Protein AF-A0A7X7DX94-F1 (afdb_monomer)

Sequence (346 aa):
IFFGYGFGIHAYTENGDIQGFNFERNVWFRTGASVSGSSTLGQSDGLLIGGLQPVDRVTVRENYSWVPDPNARSVRFGWGSTVENKFIDVNDNYFVGNVVTQGLWKSAEVEGNHFFGAVIGPEPSDFPNNSFSKQLPTGTKTVLHQNKYDPRRIDVIIYNWNKDNLVPVNLDTMLSPGTDFTVHSIFDLWGEPVLNGKYQDPLHLPMGSKPPPQPSGFPNAIMGDDIPGKSFEVFIVRSLDGSVSSARNKPVVNISRSNFTFKLVRNNTLCITNQGVPLTGNTEFTIHSLSGRVIARHLTGNLPVNTSYEYQFPATISNGMYVCTIKAGNMVYRRMVASENWRCGN

Radius of gyration: 22.96 Å; Cα contacts (8 Å, |Δi|>4): 887; chains: 1; bounding box: 46×75×52 Å

Nearest PDB structures (foldseek):
  6xay-assembly3_C  TM=3.289E-01  e=2.059E-02  Homo sapiens
  2y25-assembly1_B  TM=2.571E-01  e=3.404E-02  Homo sapiens
  3rbs-assembly1_A  TM=2.534E-01  e=5.916E-02  Homo sapiens
  5jtw-assembly1_A  TM=2.088E-01  e=4.602E-02  Homo sapiens
  1fnh-assembly1_A  TM=3.016E-01  e=5.137E-01  Homo sapiens

Structure (mmCIF, N/CA/C/O backbone):
data_AF-A0A7X7DX94-F1
#
_entry.id   AF-A0A7X7DX94-F1
#
loop_
_atom_site.group_PDB
_atom_site.id
_atom_site.type_symbol
_atom_site.label_atom_id
_atom_site.label_alt_id
_atom_site.label_comp_id
_atom_site.label_asym_id
_atom_site.label_entity_id
_atom_site.label_seq_id
_atom_site.pdbx_PDB_ins_code
_atom_site.Cartn_x
_atom_site.Cartn_y
_atom_site.Cartn_z
_atom_site.occupancy
_atom_site.B_iso_or_equiv
_atom_site.auth_seq_id
_atom_site.auth_comp_id
_atom_site.auth_asym_id
_atom_site.auth_atom_id
_atom_site.pdbx_PDB_model_num
ATOM 1 N N . ILE A 1 1 ? 3.541 7.952 3.367 1.00 91.00 1 ILE A N 1
ATOM 2 C CA . ILE A 1 1 ? 4.255 8.795 2.377 1.00 91.00 1 ILE A CA 1
ATOM 3 C C . ILE A 1 1 ? 3.205 9.334 1.428 1.00 91.00 1 ILE A C 1
ATOM 5 O O . ILE A 1 1 ? 2.523 8.531 0.816 1.00 91.00 1 ILE A O 1
ATOM 9 N N . PHE A 1 2 ? 2.979 10.639 1.342 1.00 91.81 2 PHE A N 1
ATOM 10 C CA . PHE A 1 2 ? 1.858 11.141 0.545 1.00 91.81 2 PHE A CA 1
ATOM 11 C C . PHE A 1 2 ? 2.196 12.438 -0.169 1.00 91.81 2 PHE A C 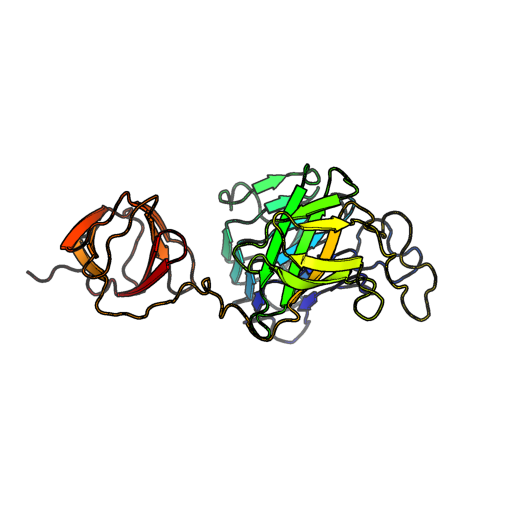1
ATOM 13 O O . PHE A 1 2 ? 3.037 13.196 0.307 1.00 91.81 2 PHE A O 1
ATOM 20 N N . PHE A 1 3 ? 1.558 12.650 -1.322 1.00 90.75 3 PHE A N 1
ATOM 21 C CA . PHE A 1 3 ? 1.689 13.860 -2.138 1.00 90.75 3 PHE A CA 1
ATOM 22 C C . PHE A 1 3 ? 3.139 14.245 -2.480 1.00 90.75 3 PHE A C 1
ATOM 24 O O . PHE A 1 3 ? 3.451 15.423 -2.566 1.00 90.75 3 PHE A O 1
ATOM 31 N N . GLY A 1 4 ? 4.055 13.286 -2.675 1.00 86.06 4 GLY A N 1
ATOM 32 C CA . GLY A 1 4 ? 5.446 13.594 -3.052 1.00 86.06 4 GLY A CA 1
ATOM 33 C C . GLY A 1 4 ? 5.548 14.422 -4.345 1.00 86.06 4 GLY A C 1
ATOM 34 O O . GLY A 1 4 ? 4.617 14.436 -5.142 1.00 86.06 4 GLY A O 1
ATOM 35 N N . TYR A 1 5 ? 6.674 15.100 -4.586 1.00 83.75 5 TYR A N 1
ATOM 36 C CA . TYR A 1 5 ? 6.849 15.957 -5.776 1.00 83.75 5 TYR A CA 1
ATOM 37 C C . TYR A 1 5 ? 6.931 15.164 -7.094 1.00 83.75 5 TYR A C 1
ATOM 39 O O . TYR A 1 5 ? 6.439 15.619 -8.118 1.00 83.75 5 TYR A O 1
ATOM 47 N N . GLY A 1 6 ? 7.525 13.965 -7.077 1.00 82.88 6 GLY A N 1
ATOM 48 C CA . GLY A 1 6 ? 7.687 13.137 -8.282 1.00 82.88 6 GLY A CA 1
ATOM 49 C C . GLY A 1 6 ? 7.707 11.633 -8.013 1.00 82.88 6 GLY A C 1
ATOM 50 O O . GLY A 1 6 ? 7.070 10.879 -8.744 1.00 82.88 6 GLY A O 1
ATOM 51 N N . PHE A 1 7 ? 8.363 11.207 -6.930 1.00 88.31 7 PHE A N 1
ATOM 52 C CA . PHE A 1 7 ? 8.411 9.816 -6.468 1.00 88.31 7 PHE A CA 1
ATOM 53 C C . PHE A 1 7 ? 8.075 9.735 -4.977 1.00 88.31 7 PHE A C 1
ATOM 55 O O . PHE A 1 7 ? 8.303 10.697 -4.241 1.00 88.31 7 PHE A O 1
ATOM 62 N N . GLY A 1 8 ? 7.484 8.618 -4.544 1.00 91.44 8 GLY A N 1
ATOM 63 C CA . GLY A 1 8 ? 7.190 8.376 -3.133 1.00 91.44 8 GLY A CA 1
ATOM 64 C C . GLY A 1 8 ? 8.406 7.742 -2.476 1.00 91.44 8 GLY A C 1
ATOM 65 O O . GLY A 1 8 ? 9.162 8.401 -1.770 1.00 91.44 8 GLY A O 1
ATOM 66 N N . ILE A 1 9 ? 8.611 6.464 -2.769 1.00 95.12 9 ILE A N 1
ATOM 67 C CA . ILE A 1 9 ? 9.829 5.719 -2.466 1.00 95.12 9 ILE A CA 1
ATOM 68 C C . ILE A 1 9 ? 10.591 5.530 -3.778 1.00 95.12 9 ILE A C 1
ATOM 70 O O . ILE A 1 9 ? 10.025 5.045 -4.757 1.00 95.12 9 ILE A O 1
ATOM 74 N N . HIS A 1 10 ? 11.868 5.912 -3.795 1.00 93.81 10 HIS A N 1
ATOM 75 C CA . HIS A 1 10 ? 12.704 5.879 -4.993 1.00 93.81 10 HIS A CA 1
ATOM 76 C C . HIS A 1 10 ? 14.036 5.183 -4.698 1.00 93.81 10 HIS A C 1
ATOM 78 O O . HIS A 1 10 ? 15.006 5.815 -4.286 1.00 93.81 10 HIS A O 1
ATOM 84 N N . ALA A 1 11 ? 14.071 3.866 -4.888 1.00 96.12 11 ALA A N 1
ATOM 85 C CA . ALA A 1 11 ? 15.295 3.079 -4.844 1.00 96.12 11 ALA A CA 1
ATOM 86 C C . ALA A 1 11 ? 15.865 2.991 -6.260 1.00 96.12 11 ALA A C 1
ATOM 88 O O . ALA A 1 11 ? 15.566 2.056 -7.005 1.00 96.12 11 ALA A O 1
ATOM 89 N N . TYR A 1 12 ? 16.635 4.019 -6.620 1.00 95.44 12 TYR A N 1
ATOM 90 C CA . TYR A 1 12 ? 17.204 4.192 -7.950 1.00 95.44 12 TYR A CA 1
ATOM 91 C C . TYR A 1 12 ? 18.685 4.494 -7.907 1.00 95.44 12 TYR A C 1
ATOM 93 O O . TYR A 1 12 ? 19.173 5.228 -7.047 1.00 95.44 12 TYR A O 1
ATOM 101 N N . THR A 1 13 ? 19.396 3.944 -8.880 1.00 95.19 13 THR A N 1
ATOM 102 C CA . THR A 1 13 ? 20.789 4.281 -9.120 1.00 95.19 13 THR A CA 1
ATOM 103 C C . THR A 1 13 ? 21.169 4.021 -10.568 1.00 95.19 13 THR A C 1
ATOM 105 O O . THR A 1 13 ? 20.601 3.160 -11.242 1.00 95.19 13 THR A O 1
ATOM 108 N N . GLU A 1 14 ? 22.168 4.758 -11.034 1.00 95.88 14 GLU A N 1
ATOM 109 C CA . GLU A 1 14 ? 22.764 4.550 -12.355 1.00 95.88 14 GLU A CA 1
ATOM 110 C C . GLU A 1 14 ? 24.100 3.815 -12.272 1.00 95.88 14 GLU A C 1
ATOM 112 O O . GLU A 1 14 ? 24.476 3.133 -13.217 1.00 95.88 14 GLU A O 1
ATOM 117 N N . ASN A 1 15 ? 24.791 3.906 -11.130 1.00 94.62 15 ASN A N 1
ATOM 118 C CA . ASN A 1 15 ? 26.154 3.388 -10.961 1.00 94.62 15 ASN A CA 1
ATOM 119 C C . ASN A 1 15 ? 26.375 2.616 -9.648 1.00 94.62 15 ASN A C 1
ATOM 121 O O . ASN A 1 15 ? 27.428 2.011 -9.476 1.00 94.62 15 ASN A O 1
ATOM 125 N N . GLY A 1 16 ? 25.434 2.678 -8.701 1.00 91.62 16 GLY A N 1
ATOM 126 C CA . GLY A 1 16 ? 25.527 2.003 -7.403 1.00 91.62 16 GLY A CA 1
ATOM 127 C C . GLY A 1 16 ? 24.770 0.676 -7.352 1.00 91.62 16 GLY A C 1
ATOM 128 O O . GLY A 1 16 ? 24.306 0.161 -8.361 1.00 91.62 16 GLY A O 1
ATOM 129 N N . ASP A 1 17 ? 24.587 0.141 -6.149 1.00 90.81 17 ASP A N 1
ATOM 130 C CA . ASP A 1 17 ? 23.848 -1.106 -5.947 1.00 90.81 17 ASP A CA 1
ATOM 131 C C . ASP A 1 17 ? 22.390 -0.863 -5.538 1.00 90.81 17 ASP A C 1
ATOM 133 O O . ASP A 1 17 ? 22.106 -0.054 -4.654 1.00 90.81 17 ASP A O 1
ATOM 137 N N . ILE A 1 18 ? 21.465 -1.635 -6.123 1.00 94.50 18 ILE A N 1
ATOM 138 C CA . ILE A 1 18 ? 20.069 -1.752 -5.662 1.00 94.50 18 ILE A CA 1
ATOM 139 C C . ILE A 1 18 ? 19.864 -3.149 -5.070 1.00 94.50 18 ILE A C 1
ATOM 141 O O . ILE A 1 18 ? 19.096 -3.963 -5.585 1.00 94.50 18 ILE A O 1
ATOM 145 N N . GLN A 1 19 ? 20.618 -3.455 -4.008 1.00 95.00 19 GLN A N 1
ATOM 146 C CA . GLN A 1 19 ? 20.652 -4.795 -3.424 1.00 95.00 19 GLN A CA 1
ATOM 147 C C . GLN A 1 19 ? 20.344 -4.804 -1.923 1.00 95.00 19 GLN A C 1
ATOM 149 O O . GLN A 1 19 ? 20.908 -4.012 -1.174 1.00 95.00 19 GLN A O 1
ATOM 154 N N . GLY A 1 20 ? 19.519 -5.750 -1.460 1.00 92.94 20 GLY A N 1
ATOM 155 C CA . GLY A 1 20 ? 19.304 -5.980 -0.021 1.00 92.94 20 GLY A CA 1
ATOM 156 C C . GLY A 1 20 ? 18.347 -5.002 0.672 1.00 92.94 20 GLY A C 1
ATOM 157 O O . GLY A 1 20 ? 18.414 -4.854 1.893 1.00 92.94 20 GLY A O 1
ATOM 158 N N . PHE A 1 21 ? 17.484 -4.313 -0.080 1.00 96.19 21 PHE A N 1
ATOM 159 C CA . PHE A 1 21 ? 16.494 -3.388 0.480 1.00 96.19 21 PHE A CA 1
ATOM 160 C C . PHE A 1 21 ? 15.219 -4.108 0.928 1.00 96.19 21 PHE A C 1
ATOM 162 O O . PHE A 1 21 ? 14.718 -4.981 0.226 1.00 96.19 21 PHE A O 1
ATOM 169 N N . ASN A 1 22 ? 14.647 -3.675 2.055 1.00 96.38 22 ASN A N 1
ATOM 170 C CA . ASN A 1 22 ? 13.347 -4.141 2.536 1.00 96.38 22 ASN A CA 1
ATOM 171 C C . ASN A 1 22 ? 12.357 -2.971 2.577 1.00 96.38 22 ASN A C 1
ATOM 173 O O . ASN A 1 22 ? 12.538 -2.016 3.335 1.00 96.38 22 ASN A O 1
ATOM 177 N N . PHE A 1 23 ? 11.301 -3.065 1.776 1.00 97.50 23 PHE A N 1
ATOM 178 C CA . PHE A 1 23 ? 10.170 -2.146 1.751 1.00 97.50 23 PHE A CA 1
ATOM 179 C C . PHE A 1 23 ? 8.991 -2.842 2.414 1.00 97.50 23 PHE A C 1
ATOM 181 O O . PHE A 1 23 ? 8.282 -3.625 1.784 1.00 97.50 23 PHE A O 1
ATOM 188 N N . GLU A 1 24 ? 8.803 -2.586 3.705 1.00 95.12 24 GLU A N 1
ATOM 189 C CA . GLU A 1 24 ? 7.786 -3.264 4.505 1.00 95.12 24 GLU A CA 1
ATOM 190 C C . GLU A 1 24 ? 6.806 -2.275 5.125 1.00 95.12 24 GLU A C 1
ATOM 192 O O . GLU A 1 24 ? 7.231 -1.259 5.678 1.00 95.12 24 GLU A O 1
ATOM 197 N N . ARG A 1 25 ? 5.507 -2.598 5.096 1.00 92.75 25 ARG A N 1
ATOM 198 C CA . ARG A 1 25 ? 4.464 -1.850 5.828 1.00 92.75 25 ARG A CA 1
ATOM 199 C C . ARG A 1 25 ? 4.374 -0.368 5.474 1.00 92.75 25 ARG A C 1
ATOM 201 O O . ARG A 1 25 ? 3.961 0.450 6.294 1.00 92.75 25 ARG A O 1
ATOM 208 N N . ASN A 1 26 ? 4.745 -0.005 4.249 1.00 97.12 26 ASN A N 1
ATOM 209 C CA . ASN A 1 26 ? 4.607 1.365 3.783 1.00 97.12 26 ASN A CA 1
ATOM 210 C C . ASN A 1 26 ? 3.189 1.618 3.289 1.00 97.12 26 ASN A C 1
ATOM 212 O O . ASN A 1 26 ? 2.549 0.754 2.690 1.00 97.12 26 ASN A O 1
ATOM 216 N N . VAL A 1 27 ? 2.743 2.855 3.482 1.00 97.00 27 VAL A N 1
ATOM 217 C CA . VAL A 1 27 ? 1.527 3.378 2.867 1.00 97.00 27 VAL A CA 1
ATOM 218 C C . VAL A 1 27 ? 1.915 4.549 1.987 1.00 97.00 27 VAL A C 1
ATOM 220 O O . VAL A 1 27 ? 2.540 5.504 2.477 1.00 97.00 27 VAL A O 1
ATOM 223 N N . TRP A 1 28 ? 1.549 4.498 0.709 1.00 96.12 28 TRP A N 1
ATOM 224 C CA . TRP A 1 28 ? 1.727 5.631 -0.189 1.00 96.12 28 TRP A CA 1
ATOM 225 C C . TRP A 1 28 ? 0.509 5.941 -1.032 1.00 96.12 28 TRP A C 1
ATOM 227 O O . TRP A 1 28 ? -0.252 5.062 -1.423 1.00 96.12 28 TRP A O 1
ATOM 237 N N . PHE A 1 29 ? 0.335 7.220 -1.333 1.00 94.25 29 PHE A N 1
ATOM 238 C CA . PHE A 1 29 ? -0.768 7.659 -2.164 1.00 94.25 29 PHE A CA 1
ATOM 239 C C . PHE A 1 29 ? -0.512 9.032 -2.772 1.00 94.25 29 PHE A C 1
ATOM 241 O O . PHE A 1 29 ? 0.156 9.884 -2.176 1.00 94.25 29 PHE A O 1
ATOM 248 N N . ARG A 1 30 ? -1.052 9.215 -3.983 1.00 91.00 30 ARG A N 1
ATOM 249 C CA . ARG A 1 30 ? -1.005 10.469 -4.758 1.00 91.00 30 ARG A CA 1
ATOM 250 C C . ARG A 1 30 ? 0.380 11.108 -4.857 1.00 91.00 30 ARG A C 1
ATOM 252 O O . ARG A 1 30 ? 0.525 12.326 -4.827 1.00 91.00 30 ARG A O 1
ATOM 259 N N . THR A 1 31 ? 1.424 10.300 -4.985 1.00 89.56 31 THR A N 1
ATOM 260 C CA . THR A 1 31 ? 2.737 10.817 -5.370 1.00 89.56 31 THR A CA 1
ATOM 261 C C . THR A 1 31 ? 2.631 11.577 -6.696 1.00 89.56 31 THR A C 1
ATOM 263 O O . THR A 1 31 ? 1.934 11.130 -7.600 1.00 89.56 31 THR A O 1
ATOM 266 N N . GLY A 1 32 ? 3.323 12.710 -6.805 1.00 87.38 32 GLY A N 1
ATOM 267 C CA . GLY A 1 32 ? 3.292 13.631 -7.945 1.00 87.38 32 GLY A CA 1
ATOM 268 C C . GLY A 1 32 ? 2.360 14.830 -7.738 1.00 87.38 32 GLY A C 1
ATOM 269 O O . GLY A 1 32 ? 2.464 15.816 -8.461 1.00 87.38 32 GLY A O 1
ATOM 270 N N . ALA A 1 33 ? 1.485 14.785 -6.727 1.00 89.12 33 ALA A N 1
ATOM 271 C CA . ALA A 1 33 ? 0.444 15.792 -6.519 1.00 89.12 33 ALA A CA 1
ATOM 272 C C . ALA A 1 33 ? 0.934 17.139 -5.961 1.00 89.12 33 ALA A C 1
ATOM 274 O O . ALA A 1 33 ? 0.172 18.096 -5.925 1.00 89.12 33 ALA A O 1
ATOM 275 N N . SER A 1 34 ? 2.192 17.248 -5.520 1.00 88.00 34 SER A N 1
ATOM 276 C CA . SER A 1 34 ? 2.707 18.510 -4.959 1.00 88.00 34 SER A CA 1
ATOM 277 C C . SER A 1 34 ? 3.051 19.582 -5.999 1.00 88.00 34 SER A C 1
ATOM 279 O O . SER A 1 34 ? 3.538 20.650 -5.633 1.00 88.00 34 SER A O 1
ATOM 281 N N . VAL A 1 35 ? 2.801 19.332 -7.286 1.00 81.00 35 VAL A N 1
ATOM 282 C CA . VAL A 1 35 ? 2.996 20.320 -8.350 1.00 81.00 35 VAL A CA 1
ATOM 283 C C . VAL A 1 35 ? 1.667 20.591 -9.035 1.00 81.00 35 VAL A C 1
ATOM 285 O O . VAL A 1 35 ? 1.035 19.680 -9.572 1.00 81.00 35 VAL A O 1
ATOM 288 N N . SER A 1 36 ? 1.259 21.861 -9.025 1.00 74.25 36 SER A N 1
ATOM 289 C CA . SER A 1 36 ? 0.017 22.310 -9.657 1.00 74.25 36 SER A CA 1
ATOM 290 C C . SER A 1 36 ? -0.028 21.891 -11.128 1.00 74.25 36 SER A C 1
ATOM 292 O O . SER A 1 36 ? 0.913 22.141 -11.880 1.00 74.25 36 SER A O 1
ATOM 294 N N . GLY A 1 37 ? -1.103 21.208 -11.522 1.00 65.69 37 GLY A N 1
ATOM 295 C CA . GLY A 1 37 ? -1.301 20.717 -12.888 1.00 65.69 37 GLY A CA 1
ATOM 296 C C . GLY A 1 37 ? -0.432 19.521 -13.302 1.00 65.69 37 GLY A C 1
ATOM 297 O O . GLY A 1 37 ? -0.710 18.922 -14.336 1.00 65.69 37 GLY A O 1
ATOM 298 N N . SER A 1 38 ? 0.571 19.113 -12.515 1.00 63.56 38 SER A N 1
ATOM 299 C CA . SER A 1 38 ? 1.390 17.926 -12.828 1.00 63.56 38 SER A CA 1
ATOM 300 C C . SER A 1 38 ? 0.713 16.620 -12.449 1.00 63.56 38 SER A C 1
ATOM 302 O O . SER A 1 38 ? 1.053 15.571 -12.995 1.00 63.56 38 SER A O 1
ATOM 304 N N . SER A 1 39 ? -0.271 16.668 -11.551 1.00 59.03 39 SER A N 1
ATOM 305 C CA . SER A 1 39 ? -1.104 15.516 -11.215 1.00 59.03 39 SER A CA 1
ATOM 306 C C . SER A 1 39 ? -2.152 15.237 -12.298 1.00 59.03 39 SER A C 1
ATOM 308 O O . SER A 1 39 ? -3.350 15.121 -12.052 1.00 59.03 39 SER A O 1
ATOM 310 N N . THR A 1 40 ? -1.711 15.129 -13.548 1.00 57.28 40 THR A N 1
ATOM 311 C CA . THR A 1 40 ? -2.541 14.618 -14.638 1.00 57.28 40 THR A CA 1
ATOM 312 C C . THR A 1 40 ? -2.521 13.098 -14.550 1.00 57.28 40 THR A C 1
ATOM 314 O O . THR A 1 40 ? -1.659 12.435 -15.113 1.00 57.28 40 THR A O 1
ATOM 317 N N . LEU A 1 41 ? -3.423 12.550 -13.728 1.00 60.72 41 LEU A N 1
ATOM 318 C CA . LEU A 1 41 ? -3.690 11.112 -13.591 1.00 60.72 41 LEU A CA 1
ATOM 319 C C . LEU A 1 41 ? -2.424 10.228 -13.610 1.00 60.72 41 LEU A C 1
ATOM 321 O O . LEU A 1 41 ? -2.239 9.365 -14.462 1.00 60.72 41 LEU A O 1
ATOM 325 N N . GLY A 1 42 ? -1.566 10.422 -12.603 1.00 59.09 42 GLY A N 1
ATOM 326 C CA . GLY A 1 42 ? -0.629 9.398 -12.141 1.00 59.09 42 GLY A CA 1
ATOM 327 C C . GLY A 1 42 ? 0.526 9.080 -13.083 1.00 59.09 42 GLY A C 1
ATOM 328 O O . GLY A 1 42 ? 0.744 7.922 -13.413 1.00 59.09 42 GLY A O 1
ATOM 329 N N . GLN A 1 43 ? 1.333 10.072 -13.450 1.00 74.62 43 GLN A N 1
ATOM 330 C CA . GLN A 1 43 ? 2.631 9.827 -14.093 1.00 74.62 43 GLN A CA 1
ATOM 331 C C . GLN A 1 43 ? 3.785 9.620 -13.104 1.00 74.62 43 GLN A C 1
ATOM 333 O O . GLN A 1 43 ? 4.949 9.641 -13.504 1.00 74.62 43 GLN A O 1
ATOM 338 N N . SER A 1 44 ? 3.492 9.417 -11.825 1.00 87.31 44 SER A N 1
ATOM 339 C CA . SER A 1 44 ? 4.481 9.312 -10.755 1.00 87.31 44 SER A CA 1
ATOM 340 C C . SER A 1 44 ? 4.451 7.929 -10.126 1.00 87.31 44 SER A C 1
ATOM 342 O O . SER A 1 44 ? 3.383 7.370 -9.906 1.00 87.31 44 SER A O 1
ATOM 344 N N . ASP A 1 45 ? 5.621 7.369 -9.816 1.00 91.31 45 ASP A N 1
ATOM 345 C CA . ASP A 1 45 ? 5.679 6.107 -9.078 1.00 91.31 45 ASP A CA 1
ATOM 346 C C . ASP A 1 45 ? 5.564 6.395 -7.583 1.00 91.31 45 ASP A C 1
ATOM 348 O O . ASP A 1 45 ? 6.376 7.117 -6.999 1.00 91.31 45 ASP A O 1
ATOM 352 N N . GLY A 1 46 ? 4.562 5.799 -6.946 1.00 93.75 46 GLY A N 1
ATOM 353 C CA . GLY A 1 46 ? 4.500 5.711 -5.494 1.00 93.75 46 GLY A CA 1
ATOM 354 C C . GLY A 1 46 ? 5.685 4.933 -4.923 1.00 93.75 46 GLY A C 1
ATOM 355 O O . GLY A 1 46 ? 6.285 5.373 -3.945 1.00 93.75 46 GLY A O 1
ATOM 356 N N . LEU A 1 47 ? 6.072 3.850 -5.598 1.00 96.56 47 LEU A N 1
ATOM 357 C CA . LEU A 1 47 ? 7.281 3.073 -5.344 1.00 96.56 47 LEU A CA 1
ATOM 358 C C . LEU A 1 47 ? 7.988 2.766 -6.668 1.00 96.56 47 LEU A C 1
ATOM 360 O O . LEU A 1 47 ? 7.405 2.132 -7.543 1.00 96.56 47 LEU A O 1
ATOM 364 N N . LEU A 1 48 ? 9.252 3.164 -6.791 1.00 96.31 48 LEU A N 1
ATOM 365 C CA . LEU A 1 48 ? 10.148 2.719 -7.856 1.00 96.31 48 LEU A CA 1
ATOM 366 C C . LEU A 1 48 ? 11.334 1.982 -7.241 1.00 96.31 48 LEU A C 1
ATOM 368 O O . LEU A 1 48 ? 12.026 2.529 -6.380 1.00 96.31 48 LEU A O 1
ATOM 372 N N . ILE A 1 49 ? 11.579 0.765 -7.727 1.00 97.69 49 ILE A N 1
ATOM 373 C CA . ILE A 1 49 ? 12.776 -0.023 -7.426 1.00 97.69 49 ILE A CA 1
ATOM 374 C C . ILE A 1 49 ? 13.406 -0.419 -8.756 1.00 97.69 49 ILE A C 1
ATOM 376 O O . ILE A 1 49 ? 12.862 -1.264 -9.461 1.00 97.69 49 ILE A O 1
ATOM 380 N N . GLY A 1 50 ? 14.531 0.186 -9.115 1.00 96.62 50 GLY A N 1
ATOM 381 C CA . GLY A 1 50 ? 15.185 -0.059 -10.398 1.00 96.62 50 GLY A CA 1
ATOM 382 C C . GLY A 1 50 ? 16.097 1.087 -10.801 1.00 96.62 50 GLY A C 1
ATOM 383 O O . GLY A 1 50 ? 16.154 2.108 -10.135 1.00 96.62 50 GLY A O 1
ATOM 384 N N . GLY A 1 51 ? 16.818 0.929 -11.897 1.00 96.25 51 GLY A N 1
ATOM 385 C CA . GLY A 1 51 ? 17.727 1.939 -12.425 1.00 96.25 51 GLY A CA 1
ATOM 386 C C . GLY A 1 51 ? 18.588 1.330 -13.517 1.00 96.25 51 GLY A C 1
ATOM 387 O O . GLY A 1 51 ? 18.214 0.305 -14.080 1.00 96.25 51 GLY A O 1
ATOM 388 N N . LEU A 1 52 ? 19.749 1.911 -13.808 1.00 96.38 52 LEU A N 1
ATOM 389 C CA . LEU A 1 52 ? 20.675 1.332 -14.797 1.00 96.38 52 LEU A CA 1
ATOM 390 C C . LEU A 1 52 ? 21.522 0.186 -14.221 1.00 96.38 52 LEU A C 1
ATOM 392 O O . LEU A 1 52 ? 22.415 -0.319 -14.895 1.00 96.38 52 LEU A O 1
ATOM 396 N N . GLN A 1 53 ? 21.232 -0.229 -12.986 1.00 96.38 53 GLN A N 1
ATOM 397 C CA . GLN A 1 53 ? 21.910 -1.307 -12.276 1.00 96.38 53 GLN A CA 1
ATOM 398 C C . GLN A 1 53 ? 20.902 -2.387 -11.850 1.00 96.38 53 GLN A C 1
ATOM 400 O O . GLN A 1 53 ? 19.760 -2.048 -11.517 1.00 96.38 53 GLN A O 1
ATOM 405 N N . PRO A 1 54 ? 21.294 -3.678 -11.846 1.00 97.19 54 PRO A N 1
ATOM 406 C CA . PRO A 1 54 ? 20.417 -4.776 -11.450 1.00 97.19 54 PRO A CA 1
ATOM 407 C C . PRO A 1 54 ? 19.849 -4.646 -10.036 1.00 97.19 54 PRO A C 1
ATOM 409 O O . PRO A 1 54 ? 20.586 -4.431 -9.071 1.00 97.19 54 PRO A O 1
ATOM 412 N N . VAL A 1 55 ? 18.547 -4.896 -9.905 1.00 98.19 55 VAL A N 1
ATOM 413 C CA . VAL A 1 55 ? 17.895 -5.124 -8.610 1.00 98.19 55 VAL A CA 1
ATOM 414 C C . VAL A 1 55 ? 18.176 -6.549 -8.129 1.00 98.19 55 VAL A C 1
ATOM 416 O O . VAL A 1 55 ? 18.069 -7.498 -8.910 1.00 98.19 55 VAL A O 1
ATOM 419 N N . ASP A 1 56 ? 18.524 -6.723 -6.851 1.00 97.88 56 ASP A N 1
ATOM 420 C CA . ASP A 1 56 ? 18.730 -8.051 -6.253 1.00 97.88 56 ASP A CA 1
ATOM 421 C C . ASP A 1 56 ? 18.389 -8.100 -4.758 1.00 97.88 56 ASP A C 1
ATOM 423 O O . ASP A 1 56 ? 18.593 -7.133 -4.030 1.00 97.88 56 ASP A O 1
ATOM 427 N N . ARG A 1 57 ? 17.940 -9.254 -4.256 1.00 95.50 57 ARG A N 1
ATOM 428 C CA . ARG A 1 57 ? 17.647 -9.477 -2.825 1.00 95.50 57 ARG A CA 1
ATOM 429 C C . ARG A 1 57 ? 16.773 -8.369 -2.214 1.00 95.50 57 ARG A C 1
ATOM 431 O O . ARG A 1 57 ? 17.046 -7.914 -1.105 1.00 95.50 57 ARG A O 1
ATOM 438 N N . VAL A 1 58 ? 15.777 -7.891 -2.959 1.00 97.31 58 VAL A N 1
ATOM 439 C CA . VAL A 1 58 ? 14.839 -6.868 -2.479 1.00 97.31 58 VAL A CA 1
ATOM 440 C C . VAL A 1 58 ? 13.553 -7.521 -1.994 1.00 97.31 58 VAL A C 1
ATOM 442 O O . VAL A 1 58 ? 13.000 -8.366 -2.690 1.00 97.31 58 VAL A O 1
ATOM 445 N N . THR A 1 59 ? 13.064 -7.083 -0.836 1.00 97.38 59 THR A N 1
ATOM 446 C CA . THR A 1 59 ? 11.774 -7.495 -0.271 1.00 97.38 59 THR A CA 1
ATOM 447 C C . THR A 1 59 ? 10.776 -6.347 -0.367 1.00 97.38 59 THR A C 1
ATOM 449 O O . THR A 1 59 ? 11.075 -5.224 0.036 1.00 97.38 59 THR A O 1
ATOM 452 N N . VAL A 1 60 ? 9.569 -6.623 -0.850 1.00 98.31 60 VAL A N 1
ATOM 453 C CA . VAL A 1 60 ? 8.426 -5.708 -0.905 1.00 98.31 60 VAL A CA 1
ATOM 454 C C . VAL A 1 60 ? 7.253 -6.414 -0.244 1.00 98.31 60 VAL A C 1
ATOM 456 O O . VAL A 1 60 ? 6.600 -7.254 -0.860 1.00 98.31 60 VAL A O 1
ATOM 459 N N . ARG A 1 61 ? 6.994 -6.111 1.030 1.00 96.06 61 ARG A N 1
ATOM 460 C CA . ARG A 1 61 ? 6.029 -6.870 1.830 1.00 96.06 61 ARG A CA 1
ATOM 461 C C . ARG A 1 61 ? 5.025 -6.012 2.587 1.00 96.06 61 ARG A C 1
ATOM 463 O O . ARG A 1 61 ? 5.398 -5.030 3.219 1.00 96.06 61 ARG A O 1
ATOM 470 N N . GLU A 1 62 ? 3.759 -6.427 2.593 1.00 94.31 62 GLU A N 1
ATOM 471 C CA . GLU A 1 62 ? 2.695 -5.768 3.369 1.00 94.31 62 GLU A CA 1
ATOM 472 C C . GLU A 1 62 ? 2.604 -4.254 3.094 1.00 94.31 62 GLU A C 1
ATOM 474 O O . GLU A 1 62 ? 2.430 -3.465 4.014 1.00 94.31 62 GLU A O 1
ATOM 479 N N . ASN A 1 63 ? 2.769 -3.808 1.848 1.00 98.44 63 ASN A N 1
ATOM 480 C CA . ASN A 1 63 ? 2.626 -2.397 1.489 1.00 98.44 63 ASN A CA 1
ATOM 481 C C . ASN A 1 63 ? 1.237 -2.090 0.924 1.00 98.44 63 ASN A C 1
ATOM 483 O O . ASN A 1 63 ? 0.574 -2.956 0.353 1.00 98.44 63 ASN A O 1
ATOM 487 N N . TYR A 1 64 ? 0.822 -0.833 1.054 1.00 98.31 64 TYR A N 1
ATOM 488 C CA . TYR A 1 64 ? -0.521 -0.359 0.732 1.00 98.31 64 TYR A CA 1
ATOM 489 C C . TYR A 1 64 ? -0.426 0.889 -0.136 1.00 98.31 64 TYR A C 1
ATOM 491 O O . TYR A 1 64 ? 0.145 1.900 0.282 1.00 98.31 64 TYR A O 1
ATOM 499 N N . SER A 1 65 ? -0.987 0.835 -1.340 1.00 97.44 65 SER A N 1
ATOM 500 C CA . SER A 1 65 ? -1.039 1.997 -2.224 1.00 97.44 65 SER A CA 1
ATOM 501 C C . SER A 1 65 ? -2.459 2.453 -2.506 1.00 97.44 65 SER A C 1
ATOM 503 O O . SER A 1 65 ? -3.390 1.650 -2.446 1.00 97.44 65 SER A O 1
ATOM 505 N N . TRP A 1 66 ? -2.639 3.743 -2.788 1.00 96.56 66 TRP A N 1
ATOM 506 C CA . TRP A 1 66 ? -3.925 4.291 -3.209 1.00 96.56 66 TRP A CA 1
ATOM 507 C C . TRP A 1 66 ? -3.793 5.320 -4.333 1.00 96.56 66 TRP A C 1
ATOM 509 O O . TRP A 1 66 ? -2.943 6.218 -4.294 1.00 96.56 66 TRP A O 1
ATOM 519 N N . VAL A 1 67 ? -4.695 5.200 -5.309 1.00 93.56 67 VAL A N 1
ATOM 520 C CA . VAL A 1 67 ? -4.947 6.166 -6.380 1.00 93.56 67 VAL A CA 1
ATOM 521 C C . VAL A 1 67 ? -6.459 6.211 -6.692 1.00 93.56 67 VAL A C 1
ATOM 523 O O . VAL A 1 67 ? -7.143 5.209 -6.484 1.00 93.56 67 VAL A O 1
ATOM 526 N N . PRO A 1 68 ? -6.986 7.338 -7.205 1.00 91.62 68 PRO A N 1
ATOM 527 C CA . PRO A 1 68 ? -8.400 7.543 -7.529 1.00 91.62 68 PRO A CA 1
ATOM 528 C C . PRO A 1 68 ? -8.809 6.973 -8.894 1.00 91.62 68 PRO A C 1
ATOM 530 O O . PRO A 1 68 ? -9.998 6.903 -9.178 1.00 91.62 68 PRO A O 1
ATOM 533 N N . ASP A 1 69 ? -7.844 6.596 -9.739 1.00 91.12 69 ASP A N 1
ATOM 534 C CA . ASP A 1 69 ? -8.062 6.132 -11.112 1.00 91.12 69 ASP A CA 1
ATOM 535 C C . ASP A 1 69 ? -7.211 4.880 -11.370 1.00 91.12 69 ASP A C 1
ATOM 537 O O . ASP A 1 69 ? -6.024 4.879 -11.021 1.00 91.12 69 ASP A O 1
ATOM 541 N N . PRO A 1 70 ? -7.767 3.814 -11.975 1.00 92.00 70 PRO A N 1
ATOM 542 C CA . PRO A 1 70 ? -7.025 2.580 -12.219 1.00 92.00 70 PRO A CA 1
ATOM 543 C C . PRO A 1 70 ? -5.830 2.749 -13.171 1.00 92.00 70 PRO A C 1
ATOM 545 O O . PRO A 1 70 ? -4.935 1.912 -13.138 1.00 92.00 70 PRO A O 1
ATOM 548 N N . ASN A 1 71 ? -5.780 3.800 -13.996 1.00 91.56 71 ASN A N 1
ATOM 549 C CA . ASN A 1 71 ? -4.676 4.099 -14.914 1.00 91.56 71 ASN A CA 1
ATOM 550 C C . ASN A 1 71 ? -3.533 4.886 -14.259 1.00 91.56 71 ASN A C 1
ATOM 552 O O . ASN A 1 71 ? -2.473 5.050 -14.868 1.00 91.56 71 ASN A O 1
ATOM 556 N N . ALA A 1 72 ? -3.714 5.379 -13.034 1.00 90.94 72 ALA A N 1
ATOM 557 C CA . ALA A 1 72 ? -2.666 6.117 -12.349 1.00 90.94 72 ALA A CA 1
ATOM 558 C C . ALA A 1 72 ? -1.513 5.178 -11.956 1.00 90.94 72 ALA A C 1
ATOM 560 O O . ALA A 1 72 ? -1.730 4.114 -11.375 1.00 90.94 72 ALA A O 1
ATOM 561 N N . ARG A 1 73 ? -0.273 5.576 -12.253 1.00 89.69 73 ARG A N 1
ATOM 562 C CA . ARG A 1 73 ? 0.942 4.845 -11.879 1.00 89.69 73 ARG A CA 1
ATOM 563 C C . ARG A 1 73 ? 1.103 4.798 -10.362 1.00 89.69 73 ARG A C 1
ATOM 565 O O . ARG A 1 73 ? 0.826 5.766 -9.657 1.00 89.69 73 ARG A O 1
ATOM 572 N N . SER A 1 74 ? 1.508 3.635 -9.867 1.00 93.19 74 SER A N 1
ATOM 573 C CA . SER A 1 74 ? 1.625 3.365 -8.435 1.00 93.19 74 SER A CA 1
ATOM 574 C C . SER A 1 74 ? 2.946 2.683 -8.121 1.00 93.19 74 SER A C 1
ATOM 576 O O . SER A 1 74 ? 3.678 3.153 -7.252 1.00 93.19 74 SER A O 1
ATOM 578 N N . VAL A 1 75 ? 3.292 1.626 -8.858 1.00 96.44 75 VAL A N 1
ATOM 579 C CA . VAL A 1 75 ? 4.507 0.844 -8.606 1.00 96.44 75 VAL A CA 1
ATOM 580 C C . VAL A 1 75 ? 5.261 0.569 -9.895 1.00 96.44 75 VAL A C 1
ATOM 582 O O . VAL A 1 75 ? 4.661 0.237 -10.918 1.00 96.44 75 VAL A O 1
ATOM 585 N N . ARG A 1 76 ? 6.589 0.628 -9.816 1.00 96.00 76 ARG A N 1
ATOM 586 C CA . ARG A 1 76 ? 7.492 0.165 -10.862 1.00 96.00 76 ARG A CA 1
ATOM 587 C C . ARG A 1 76 ? 8.571 -0.750 -10.302 1.00 96.00 76 ARG A C 1
ATOM 589 O O . ARG A 1 76 ? 9.331 -0.355 -9.416 1.00 96.00 76 ARG A O 1
ATOM 596 N N . PHE A 1 77 ? 8.668 -1.935 -10.892 1.00 97.38 77 PHE A N 1
ATOM 597 C CA . PHE A 1 77 ? 9.749 -2.885 -10.664 1.00 97.38 77 PHE A CA 1
ATOM 598 C C . PHE A 1 77 ? 10.662 -2.940 -11.887 1.00 97.38 77 PHE A C 1
ATOM 600 O O . PHE A 1 77 ? 10.242 -3.328 -12.974 1.00 97.38 77 PHE A O 1
ATOM 607 N N . GLY A 1 78 ? 11.924 -2.578 -11.694 1.00 96.50 78 GLY A N 1
ATOM 608 C CA . GLY A 1 78 ? 12.942 -2.509 -12.732 1.00 96.50 78 GLY A CA 1
ATOM 609 C C . GLY A 1 78 ? 12.899 -1.203 -13.525 1.00 96.50 78 GLY A C 1
ATOM 610 O O . GLY A 1 78 ? 12.114 -0.292 -13.250 1.00 96.50 78 GLY A O 1
ATOM 611 N N . TRP A 1 79 ? 13.791 -1.099 -14.508 1.00 95.94 79 TRP A N 1
ATOM 612 C CA . TRP A 1 79 ? 13.932 0.081 -15.357 1.00 95.94 79 TRP A CA 1
ATOM 613 C C . TRP A 1 79 ? 14.504 -0.291 -16.727 1.00 95.94 79 TRP A C 1
ATOM 615 O O . TRP A 1 79 ? 15.299 -1.225 -16.849 1.00 95.94 79 TRP A O 1
ATOM 625 N N . GLY A 1 80 ? 14.116 0.461 -17.759 1.00 93.75 80 GLY A N 1
ATOM 626 C CA . GLY A 1 80 ? 14.574 0.239 -19.132 1.00 93.75 80 GLY A CA 1
ATOM 627 C C . GLY A 1 80 ? 14.120 -1.108 -19.705 1.00 93.75 80 GLY A C 1
ATOM 628 O O . GLY A 1 80 ? 13.142 -1.692 -19.248 1.00 93.75 80 GLY A O 1
ATOM 629 N N . SER A 1 81 ? 14.814 -1.595 -20.734 1.00 93.50 81 SER A N 1
ATOM 630 C CA . SER A 1 81 ? 14.510 -2.879 -21.390 1.00 93.50 81 SER A CA 1
ATOM 631 C C . SER A 1 81 ? 15.649 -3.897 -21.320 1.00 93.50 81 SER A C 1
ATOM 633 O O . SER A 1 81 ? 15.421 -5.074 -21.572 1.00 93.50 81 SER A O 1
ATOM 635 N N . THR A 1 82 ? 16.865 -3.467 -20.976 1.00 95.44 82 THR A N 1
ATOM 636 C CA . THR A 1 82 ? 18.083 -4.290 -21.074 1.00 95.44 82 THR A CA 1
ATOM 637 C C . THR A 1 82 ? 18.689 -4.671 -19.726 1.00 95.44 82 THR A C 1
ATOM 639 O O . THR A 1 82 ? 19.571 -5.523 -19.681 1.00 95.44 82 THR A O 1
ATOM 642 N N . VAL A 1 83 ? 18.245 -4.058 -18.626 1.00 96.81 83 VAL A N 1
ATOM 643 C CA . VAL A 1 83 ? 18.791 -4.335 -17.291 1.00 96.81 83 VAL A CA 1
ATOM 644 C C . VAL A 1 83 ? 18.363 -5.729 -16.843 1.00 96.81 83 VAL A C 1
ATOM 646 O O . VAL A 1 83 ? 17.170 -6.004 -16.741 1.00 96.81 83 VAL A O 1
ATOM 649 N N . GLU A 1 84 ? 19.331 -6.596 -16.551 1.00 97.25 84 GLU A N 1
ATOM 650 C CA . GLU A 1 84 ? 19.093 -7.941 -16.020 1.00 97.25 84 GLU A CA 1
ATOM 651 C C . GLU A 1 84 ? 18.953 -7.927 -14.494 1.00 97.25 84 GLU A C 1
ATOM 653 O O . GLU A 1 84 ? 19.912 -8.179 -13.760 1.00 97.25 84 GLU A O 1
ATOM 658 N N . ASN A 1 85 ? 17.746 -7.661 -14.004 1.00 97.88 85 ASN A N 1
ATOM 659 C CA . ASN A 1 85 ? 17.419 -7.799 -12.589 1.00 97.88 85 ASN A CA 1
ATOM 660 C C . ASN A 1 85 ? 17.494 -9.269 -12.158 1.00 97.88 85 ASN A C 1
ATOM 662 O O . ASN A 1 85 ? 17.188 -10.186 -12.925 1.00 97.88 85 ASN A O 1
ATOM 666 N N . LYS A 1 86 ? 17.914 -9.498 -10.915 1.00 97.56 86 LYS A N 1
ATOM 667 C CA . LYS A 1 86 ? 18.130 -10.837 -10.365 1.00 97.56 86 LYS A CA 1
ATOM 668 C C . LYS A 1 86 ? 16.866 -11.335 -9.676 1.00 97.56 86 LYS A C 1
ATOM 670 O O . LYS A 1 86 ? 16.050 -11.966 -10.337 1.00 97.56 86 LYS A O 1
ATOM 675 N N . PHE A 1 87 ? 16.715 -11.046 -8.385 1.00 95.94 87 PHE A N 1
ATOM 676 C CA . PHE A 1 87 ? 15.623 -11.551 -7.559 1.00 95.94 87 PHE A CA 1
ATOM 677 C C . PHE A 1 87 ? 14.904 -10.435 -6.797 1.00 95.94 87 PHE A C 1
ATOM 679 O O . PHE A 1 87 ? 15.546 -9.552 -6.218 1.00 95.94 87 PHE A O 1
ATOM 686 N N . ILE A 1 88 ? 13.575 -10.527 -6.748 1.00 97.00 88 ILE A N 1
ATOM 687 C CA . ILE A 1 88 ? 12.705 -9.719 -5.888 1.00 97.00 88 ILE A CA 1
ATOM 688 C C . ILE A 1 88 ? 11.648 -10.606 -5.223 1.00 97.00 88 ILE A C 1
ATOM 690 O O . ILE A 1 88 ? 11.089 -11.500 -5.858 1.00 97.00 88 ILE A O 1
ATOM 694 N N . ASP A 1 89 ? 11.380 -10.335 -3.951 1.00 96.44 89 ASP A N 1
ATOM 695 C CA . ASP A 1 89 ? 10.327 -10.968 -3.164 1.00 96.44 89 ASP A CA 1
ATOM 696 C C . ASP A 1 89 ? 9.190 -9.966 -2.925 1.00 96.44 89 ASP A C 1
ATOM 698 O O . ASP A 1 89 ? 9.385 -8.959 -2.248 1.00 96.44 89 ASP A O 1
ATOM 702 N N . VAL A 1 90 ? 8.012 -10.193 -3.505 1.00 97.12 90 VAL A N 1
ATOM 703 C CA . VAL A 1 90 ? 6.860 -9.281 -3.473 1.00 97.12 90 VAL A CA 1
ATOM 704 C C . VAL A 1 90 ? 5.669 -10.004 -2.855 1.00 97.12 90 VAL A C 1
ATOM 706 O O . VAL A 1 90 ? 4.977 -10.742 -3.547 1.00 97.12 90 VAL A O 1
ATOM 709 N N . ASN A 1 91 ? 5.384 -9.788 -1.569 1.00 91.94 91 ASN A N 1
ATOM 710 C CA . ASN A 1 91 ? 4.338 -10.546 -0.871 1.00 91.94 91 ASN A CA 1
ATOM 711 C C . ASN A 1 91 ? 3.357 -9.711 -0.056 1.00 91.94 91 ASN A C 1
ATOM 713 O O . ASN A 1 91 ? 3.714 -8.707 0.556 1.00 91.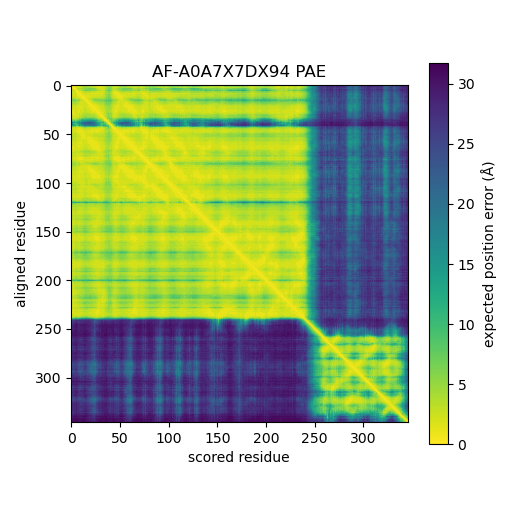94 91 ASN A O 1
ATOM 717 N N . ASP A 1 92 ? 2.120 -10.195 0.036 1.00 92.94 92 ASP A N 1
ATOM 718 C CA . ASP A 1 92 ? 1.097 -9.674 0.952 1.00 92.94 92 ASP A CA 1
ATOM 719 C C . ASP A 1 92 ? 0.783 -8.171 0.762 1.00 92.94 92 ASP A C 1
ATOM 721 O O . ASP A 1 92 ? 0.305 -7.500 1.680 1.00 92.94 92 ASP A O 1
ATOM 725 N N . ASN A 1 93 ? 1.060 -7.608 -0.418 1.00 98.19 93 ASN A N 1
ATOM 726 C CA . ASN A 1 93 ? 0.810 -6.199 -0.705 1.00 98.19 93 ASN A CA 1
ATOM 727 C C . ASN A 1 93 ? -0.623 -5.961 -1.202 1.00 98.19 93 ASN A C 1
ATOM 729 O O . ASN A 1 93 ? -1.269 -6.832 -1.787 1.00 98.19 93 ASN A O 1
ATOM 733 N N . TYR A 1 94 ? -1.117 -4.744 -1.011 1.00 98.12 94 TYR A N 1
ATOM 734 C CA . TYR A 1 94 ? -2.391 -4.278 -1.541 1.00 98.12 94 TYR A CA 1
ATOM 735 C C . TYR A 1 94 ? -2.140 -3.055 -2.423 1.00 98.12 94 TYR A C 1
ATOM 737 O O . TYR A 1 94 ? -2.073 -1.917 -1.947 1.00 98.12 94 TYR A O 1
ATOM 745 N N . PHE A 1 95 ? -1.945 -3.308 -3.715 1.00 98.19 95 PHE A N 1
ATOM 746 C CA . PHE A 1 95 ? -1.606 -2.288 -4.690 1.00 98.19 95 PHE A CA 1
ATOM 747 C C . PHE A 1 95 ? -2.844 -1.797 -5.430 1.00 98.19 95 PHE A C 1
ATOM 749 O O . PHE A 1 95 ? -3.475 -2.545 -6.174 1.00 98.19 95 PHE A O 1
ATOM 756 N N . VAL A 1 96 ? -3.161 -0.517 -5.249 1.00 97.31 96 VAL A N 1
ATOM 757 C CA . VAL A 1 96 ? -4.139 0.214 -6.052 1.00 97.31 96 VAL A CA 1
ATOM 758 C C . VAL A 1 96 ? -3.396 1.197 -6.960 1.00 97.31 96 VAL A C 1
ATOM 760 O O . VAL A 1 96 ? -2.567 1.999 -6.512 1.00 97.31 96 VAL A O 1
ATOM 763 N N . GLY A 1 97 ? -3.704 1.116 -8.249 1.00 94.75 97 GLY A N 1
ATOM 764 C CA . GLY A 1 97 ? -3.034 1.777 -9.361 1.00 94.75 97 GLY A CA 1
ATOM 765 C C . GLY A 1 97 ? -2.127 0.841 -10.153 1.00 94.75 97 GLY A C 1
ATOM 766 O O . GLY A 1 97 ? -1.836 -0.284 -9.746 1.00 94.75 97 GLY A O 1
ATOM 767 N N . ASN A 1 98 ? -1.665 1.334 -11.298 1.00 94.81 98 ASN A N 1
ATOM 768 C CA . ASN A 1 98 ? -0.827 0.583 -12.217 1.00 94.81 98 ASN A CA 1
ATOM 769 C C . ASN A 1 98 ? 0.463 0.114 -11.541 1.00 94.81 98 ASN A C 1
ATOM 771 O O . ASN A 1 98 ? 1.201 0.903 -10.933 1.00 94.81 98 ASN A O 1
ATOM 775 N N . VAL A 1 99 ? 0.746 -1.170 -11.729 1.00 95.94 99 VAL A N 1
ATOM 776 C CA . VAL A 1 99 ? 2.025 -1.793 -11.405 1.00 95.94 99 VAL A CA 1
ATOM 777 C C . VAL A 1 99 ? 2.697 -2.133 -12.722 1.00 95.94 99 VAL A C 1
ATOM 779 O O . VAL A 1 99 ? 2.108 -2.827 -13.542 1.00 95.94 99 VAL A O 1
ATOM 782 N N . VAL A 1 100 ? 3.915 -1.650 -12.940 1.00 94.44 100 VAL A N 1
ATOM 783 C CA . VAL A 1 100 ? 4.666 -1.877 -14.180 1.00 94.44 100 VAL A CA 1
ATOM 784 C C . VAL A 1 100 ? 5.944 -2.643 -13.869 1.00 94.44 100 VAL A C 1
ATOM 786 O O . VAL A 1 100 ? 6.651 -2.330 -12.912 1.00 94.44 100 VAL A O 1
ATOM 789 N N . THR A 1 101 ? 6.253 -3.631 -14.699 1.00 95.06 101 THR A N 1
ATOM 790 C CA . THR A 1 101 ? 7.533 -4.343 -14.709 1.00 95.06 101 THR A CA 1
ATOM 791 C C . THR A 1 101 ? 8.351 -3.880 -15.91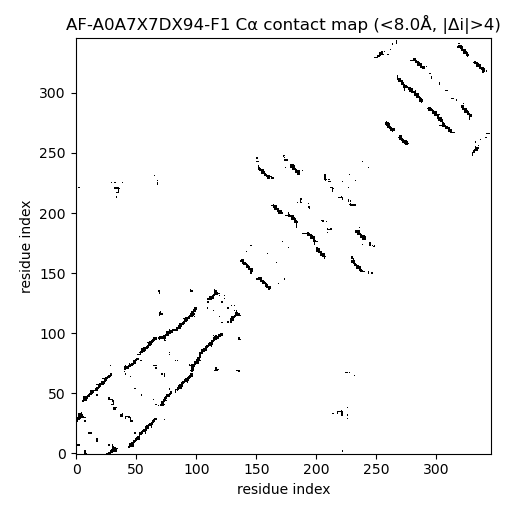2 1.00 95.06 101 THR A C 1
ATOM 793 O O . THR A 1 101 ? 7.830 -3.675 -17.007 1.00 95.06 101 THR A O 1
ATOM 796 N N . GLN A 1 102 ? 9.635 -3.628 -15.689 1.00 95.06 102 GLN A N 1
ATOM 797 C CA . GLN A 1 102 ? 10.596 -3.179 -16.692 1.00 95.06 102 GLN A CA 1
ATOM 798 C C . GLN A 1 102 ? 11.921 -3.923 -16.516 1.00 95.06 102 GLN A C 1
ATOM 800 O O . GLN A 1 102 ? 12.202 -4.495 -15.459 1.00 95.06 102 GLN A O 1
ATOM 805 N N . GLY A 1 103 ? 12.747 -3.886 -17.558 1.00 94.56 103 GLY A N 1
ATOM 806 C CA . GLY A 1 103 ? 13.955 -4.691 -17.666 1.00 94.56 103 GLY A CA 1
ATOM 807 C C . GLY A 1 103 ? 13.653 -6.182 -17.812 1.00 94.56 103 GLY A C 1
ATOM 808 O O . GLY A 1 103 ? 12.522 -6.601 -18.052 1.00 94.56 103 GLY A O 1
ATOM 809 N N . LEU A 1 104 ? 14.699 -6.983 -17.661 1.00 95.38 104 LEU A N 1
ATOM 810 C CA . LEU A 1 104 ? 14.634 -8.437 -17.612 1.00 95.38 104 LEU A CA 1
ATOM 811 C C . LEU A 1 104 ? 14.679 -8.873 -16.145 1.00 95.38 104 LEU A C 1
ATOM 813 O O . LEU A 1 104 ? 15.384 -8.262 -15.344 1.00 95.38 104 LEU A O 1
ATOM 817 N N . TRP A 1 105 ? 13.946 -9.924 -15.786 1.00 96.12 105 TRP A N 1
ATOM 818 C CA . TRP A 1 105 ? 13.924 -10.478 -14.430 1.00 96.12 105 TRP A CA 1
ATOM 819 C C . TRP A 1 105 ? 14.313 -11.952 -14.469 1.00 96.12 105 TRP A C 1
ATOM 821 O O . TRP A 1 105 ? 13.676 -12.735 -15.169 1.00 96.12 105 TRP A O 1
ATOM 831 N N . LYS A 1 106 ? 15.363 -12.335 -13.730 1.00 95.75 106 LYS A N 1
ATOM 832 C CA . LYS A 1 106 ? 15.801 -13.740 -13.652 1.00 95.75 106 LYS A CA 1
ATOM 833 C C . LYS A 1 106 ? 14.849 -14.581 -12.816 1.00 95.75 106 LYS A C 1
ATOM 835 O O . LYS A 1 106 ? 14.570 -15.721 -13.176 1.00 95.75 106 LYS A O 1
ATOM 840 N N . SER A 1 107 ? 14.370 -14.036 -11.704 1.00 93.25 107 SER A N 1
ATOM 841 C CA . SER A 1 107 ? 13.379 -14.689 -10.860 1.00 93.25 107 SER A CA 1
ATOM 842 C C . SER A 1 107 ? 12.649 -13.687 -9.971 1.00 93.25 107 SER A C 1
ATOM 844 O O . SER A 1 107 ? 13.132 -12.592 -9.687 1.00 93.25 107 SER A O 1
ATOM 846 N N . ALA A 1 108 ? 11.467 -14.085 -9.515 1.00 94.25 108 ALA A N 1
ATOM 847 C CA . ALA A 1 108 ? 10.718 -13.381 -8.491 1.00 94.25 108 ALA A CA 1
ATOM 848 C C . ALA A 1 108 ? 9.907 -14.386 -7.670 1.00 94.25 108 ALA A C 1
ATOM 850 O O . ALA A 1 108 ? 9.516 -15.439 -8.177 1.00 94.25 108 ALA A O 1
ATOM 851 N N . GLU A 1 109 ? 9.641 -14.043 -6.416 1.00 91.62 109 GLU A N 1
ATOM 852 C CA . GLU A 1 109 ? 8.583 -14.660 -5.617 1.00 91.62 109 GLU A CA 1
ATOM 853 C C . GLU A 1 109 ? 7.476 -13.614 -5.459 1.00 91.62 109 GLU A C 1
ATOM 855 O O . GLU A 1 109 ? 7.730 -12.510 -4.987 1.00 91.62 109 GLU A O 1
ATOM 860 N N . VAL A 1 110 ? 6.271 -13.915 -5.955 1.00 91.25 110 VAL A N 1
ATOM 861 C CA . VAL A 1 110 ? 5.140 -12.974 -5.949 1.00 91.25 110 VAL A CA 1
ATOM 862 C C . VAL A 1 110 ? 3.886 -13.701 -5.481 1.00 91.25 110 VAL A C 1
ATOM 864 O O . VAL A 1 110 ? 3.264 -14.418 -6.267 1.00 91.25 110 VAL A O 1
ATOM 867 N N . GLU A 1 111 ? 3.504 -13.549 -4.212 1.00 85.69 111 GLU A N 1
ATOM 868 C CA . GLU A 1 111 ? 2.376 -14.285 -3.621 1.00 85.69 111 GLU A CA 1
ATOM 869 C C . GLU A 1 111 ? 1.535 -13.434 -2.647 1.00 85.69 111 GLU A C 1
ATOM 871 O O . GLU A 1 111 ? 2.011 -12.513 -1.986 1.00 85.69 111 GLU A O 1
ATOM 876 N N . GLY A 1 112 ? 0.239 -13.743 -2.538 1.00 84.00 112 GLY A N 1
ATOM 877 C CA . GLY A 1 112 ? -0.657 -13.124 -1.553 1.00 84.00 112 GLY A CA 1
ATOM 878 C C . GLY A 1 112 ? -0.975 -11.644 -1.800 1.00 84.00 112 GLY A C 1
ATOM 879 O O . GLY A 1 112 ? -1.591 -10.992 -0.954 1.00 84.00 112 GLY A O 1
ATOM 880 N N . ASN A 1 113 ? -0.579 -11.093 -2.947 1.00 95.44 113 ASN A N 1
ATOM 881 C CA . ASN A 1 113 ? -0.817 -9.696 -3.279 1.00 95.44 113 ASN A CA 1
ATOM 882 C C . ASN A 1 113 ? -2.208 -9.489 -3.883 1.00 95.44 113 ASN A C 1
ATOM 884 O O . ASN A 1 113 ? -2.789 -10.384 -4.501 1.00 95.44 113 ASN A O 1
ATOM 888 N N . HIS A 1 114 ? -2.705 -8.263 -3.765 1.00 95.75 114 HIS A N 1
ATOM 889 C CA . HIS A 1 114 ? -3.848 -7.785 -4.528 1.00 95.75 114 HIS A CA 1
ATOM 890 C C . HIS A 1 114 ? -3.407 -6.646 -5.443 1.00 95.75 114 HIS A C 1
ATOM 892 O O . HIS A 1 114 ? -2.881 -5.642 -4.964 1.00 95.75 114 HIS A O 1
ATOM 898 N N . PHE A 1 115 ? -3.648 -6.794 -6.741 1.00 97.94 115 PHE A N 1
ATOM 899 C CA . PHE A 1 115 ? -3.341 -5.806 -7.767 1.00 97.94 115 PHE A CA 1
ATOM 900 C C . PHE A 1 115 ? -4.640 -5.253 -8.350 1.00 97.94 115 PHE A C 1
ATOM 902 O O . PHE A 1 115 ? -5.425 -5.995 -8.940 1.00 97.94 115 PHE A O 1
ATOM 909 N N . PHE A 1 116 ? -4.850 -3.947 -8.212 1.00 96.94 116 PHE A N 1
ATOM 910 C CA . PHE A 1 116 ? -5.985 -3.223 -8.777 1.00 96.94 116 PHE A CA 1
ATOM 911 C C . PHE A 1 116 ? -5.472 -2.108 -9.681 1.00 96.94 116 PHE A C 1
ATOM 913 O O . PHE A 1 116 ? -5.021 -1.084 -9.183 1.00 96.94 116 PHE A O 1
ATOM 920 N N . GLY A 1 117 ? -5.538 -2.273 -10.997 1.00 95.44 117 GLY A N 1
ATOM 921 C CA . GLY A 1 117 ? -5.041 -1.269 -11.937 1.00 95.44 117 GLY A CA 1
ATOM 922 C C . GLY A 1 117 ? -5.209 -1.700 -13.385 1.00 95.44 117 GLY A C 1
ATOM 923 O O . GLY A 1 117 ? -5.290 -2.889 -13.681 1.00 95.44 117 GLY A O 1
ATOM 924 N N . ALA A 1 118 ? -5.261 -0.737 -14.301 1.00 94.00 118 ALA A N 1
ATOM 925 C CA . ALA A 1 118 ? -5.434 -1.014 -15.726 1.00 94.00 118 ALA A CA 1
ATOM 926 C C . ALA A 1 118 ? -4.254 -1.820 -16.311 1.00 94.00 118 ALA A C 1
ATOM 928 O O . ALA A 1 118 ? -4.441 -2.636 -17.217 1.00 94.00 118 ALA A O 1
ATOM 929 N N . VAL A 1 119 ? -3.058 -1.614 -15.753 1.00 92.69 119 VAL A N 1
ATOM 930 C CA . VAL A 1 119 ? -1.799 -2.294 -16.064 1.00 92.69 119 VAL A CA 1
ATOM 931 C C . VAL A 1 119 ? -1.303 -3.038 -14.828 1.00 92.69 119 VAL A C 1
ATOM 933 O O . VAL A 1 119 ? -1.169 -2.464 -13.744 1.00 92.69 119 VAL A O 1
ATOM 936 N N . ILE A 1 120 ? -0.997 -4.320 -15.018 1.00 91.06 120 ILE A N 1
ATOM 937 C CA . ILE A 1 120 ? -0.497 -5.228 -13.989 1.00 91.06 120 ILE A CA 1
ATOM 938 C C . ILE A 1 120 ? 0.766 -5.889 -14.546 1.00 91.06 120 ILE A C 1
ATOM 940 O O . ILE A 1 120 ? 0.701 -6.646 -15.506 1.00 91.06 120 ILE A O 1
ATOM 944 N N . GLY A 1 121 ? 1.910 -5.531 -13.967 1.00 84.50 121 GLY A N 1
ATOM 945 C CA . GLY A 1 121 ? 3.243 -5.912 -14.426 1.00 84.50 121 GLY A CA 1
ATOM 946 C C . GLY A 1 121 ? 3.696 -7.343 -14.099 1.00 84.50 121 GLY A C 1
ATOM 947 O O . GLY A 1 121 ? 4.429 -7.902 -14.913 1.00 84.50 121 GLY A O 1
ATOM 948 N N . PRO A 1 122 ? 3.328 -7.975 -12.964 1.00 87.12 122 PRO A N 1
ATOM 949 C CA . PRO A 1 122 ? 3.447 -9.426 -12.861 1.00 87.12 122 PRO A CA 1
ATOM 950 C C . PRO A 1 122 ? 2.329 -10.079 -13.678 1.00 87.12 122 PRO A C 1
ATOM 952 O O . PRO A 1 122 ? 1.152 -9.819 -13.429 1.00 87.12 122 PRO A O 1
ATOM 955 N N . GLU A 1 123 ? 2.697 -10.918 -14.645 1.00 89.44 123 GLU A N 1
ATOM 956 C CA . GLU A 1 123 ? 1.731 -11.627 -15.482 1.00 89.44 123 GLU A CA 1
ATOM 957 C C . GLU A 1 123 ? 0.918 -12.616 -14.621 1.00 89.44 123 GLU A C 1
ATOM 959 O O . GLU A 1 123 ? 1.507 -13.472 -13.949 1.00 89.44 123 GLU A O 1
ATOM 964 N N . PRO A 1 124 ? -0.428 -12.539 -14.612 1.00 89.69 124 PRO A N 1
ATOM 965 C CA . PRO A 1 124 ? -1.253 -13.401 -13.768 1.00 89.69 124 PRO A CA 1
ATOM 966 C C . PRO A 1 124 ? -1.041 -14.907 -13.961 1.00 89.69 124 PRO A C 1
ATOM 968 O O . PRO A 1 124 ? -1.194 -15.658 -12.997 1.00 89.69 124 PRO A O 1
ATOM 971 N N . SER A 1 125 ? -0.685 -15.363 -15.169 1.00 90.81 125 SER A N 1
ATOM 972 C CA . SER A 1 125 ? -0.411 -16.786 -15.428 1.00 90.81 125 SER A CA 1
ATOM 973 C C . SER A 1 125 ? 0.845 -17.293 -14.726 1.00 90.81 125 SER A C 1
ATOM 975 O O . SER A 1 125 ? 0.890 -18.456 -14.330 1.00 90.81 125 SER A O 1
ATOM 977 N N . ASP A 1 126 ? 1.841 -16.426 -14.559 1.00 89.19 126 ASP A N 1
ATOM 978 C CA . ASP A 1 126 ? 3.129 -16.777 -13.960 1.00 89.19 126 ASP A CA 1
ATOM 979 C C . ASP A 1 126 ? 3.049 -16.739 -12.427 1.00 89.19 126 ASP A C 1
ATOM 981 O O . ASP A 1 126 ? 3.767 -17.466 -11.738 1.00 89.19 126 ASP A O 1
ATOM 985 N N . PHE A 1 127 ? 2.126 -15.934 -11.886 1.00 89.12 127 PHE A N 1
ATOM 986 C CA . PHE A 1 127 ? 1.944 -15.722 -10.449 1.00 89.12 127 PHE A CA 1
ATOM 987 C C . PHE A 1 127 ? 0.476 -15.898 -10.009 1.00 89.12 127 PHE A C 1
ATOM 989 O O . PHE A 1 127 ? -0.136 -14.955 -9.494 1.00 89.12 127 PHE A O 1
ATOM 996 N N . PRO A 1 128 ? -0.107 -17.105 -10.146 1.00 87.38 128 PRO A N 1
ATOM 997 C CA . PRO A 1 128 ? -1.538 -17.340 -9.926 1.00 87.38 128 PRO A CA 1
ATOM 998 C C . PRO A 1 128 ? -1.985 -17.212 -8.460 1.00 87.38 128 PRO A C 1
ATOM 1000 O O . PRO A 1 128 ? -3.175 -17.074 -8.191 1.00 87.38 128 PRO A O 1
ATOM 1003 N N . ASN A 1 129 ? -1.057 -17.222 -7.496 1.00 86.94 129 ASN A N 1
ATOM 1004 C CA . ASN A 1 129 ? -1.345 -17.106 -6.059 1.00 86.94 129 ASN A CA 1
ATOM 1005 C C . ASN A 1 129 ? -1.573 -15.649 -5.603 1.00 86.94 129 ASN A C 1
ATOM 1007 O O . ASN A 1 129 ? -1.207 -15.272 -4.489 1.00 86.94 129 ASN A O 1
ATOM 1011 N N . ASN A 1 130 ? -2.159 -14.819 -6.466 1.00 88.69 130 ASN A N 1
ATOM 1012 C CA . ASN A 1 130 ? -2.458 -13.410 -6.220 1.00 88.69 130 ASN A CA 1
ATOM 1013 C C . ASN A 1 130 ? -3.867 -13.077 -6.727 1.00 88.69 130 ASN A C 1
ATOM 1015 O O . ASN A 1 130 ? -4.461 -13.817 -7.509 1.00 88.69 130 ASN A O 1
ATOM 1019 N N . SER A 1 131 ? -4.397 -11.937 -6.296 1.00 92.62 131 SER A N 1
ATOM 1020 C CA . SER A 1 131 ? -5.657 -11.391 -6.797 1.00 92.62 131 SER A CA 1
ATOM 1021 C C . SER A 1 131 ? -5.382 -10.252 -7.773 1.00 92.62 131 SER A C 1
ATOM 1023 O O . SER A 1 131 ? -4.611 -9.343 -7.465 1.00 92.62 131 SER A O 1
ATOM 1025 N N . PHE A 1 132 ? -6.023 -10.288 -8.939 1.00 94.88 132 PHE A N 1
ATOM 1026 C CA . PHE A 1 132 ? -5.826 -9.315 -10.009 1.00 94.88 132 PHE A CA 1
ATOM 1027 C C . PHE A 1 132 ? -7.166 -8.736 -10.462 1.00 94.88 132 PHE A C 1
ATOM 1029 O O . PHE A 1 132 ? -8.114 -9.472 -10.732 1.00 94.88 132 PHE A O 1
ATOM 1036 N N . SER A 1 133 ? -7.235 -7.415 -10.592 1.00 95.62 133 SER A N 1
ATOM 1037 C CA . SER A 1 133 ? -8.395 -6.695 -11.108 1.00 95.62 133 SER A CA 1
ATOM 1038 C C . SER A 1 133 ? -7.948 -5.501 -11.940 1.00 95.62 133 SER A C 1
ATOM 1040 O O . SER A 1 133 ? -7.105 -4.713 -11.517 1.00 95.62 133 SER A O 1
ATOM 1042 N N . LYS A 1 134 ? -8.572 -5.316 -13.108 1.00 96.00 134 LYS A N 1
ATOM 1043 C CA . LYS A 1 134 ? -8.371 -4.116 -13.941 1.00 96.00 134 LYS A CA 1
ATOM 1044 C C . LYS A 1 134 ? -9.193 -2.906 -13.492 1.00 96.00 134 LYS A C 1
ATOM 1046 O O . LYS A 1 134 ? -9.138 -1.852 -14.115 1.00 96.00 134 LYS A O 1
ATOM 1051 N N . GLN A 1 135 ? -9.982 -3.078 -12.440 1.00 94.44 135 GLN A N 1
ATOM 1052 C CA . GLN A 1 135 ? -10.849 -2.062 -11.859 1.00 94.44 135 GLN A CA 1
ATOM 1053 C C . GLN A 1 135 ? -10.373 -1.721 -10.452 1.00 94.44 135 GLN A C 1
ATOM 1055 O O . GLN A 1 135 ? -9.727 -2.543 -9.795 1.00 94.44 135 GLN A O 1
ATOM 1060 N N . LEU A 1 136 ? -10.739 -0.530 -9.977 1.00 95.06 136 LEU A N 1
ATOM 1061 C CA . LEU A 1 136 ? -10.572 -0.184 -8.569 1.00 95.06 136 LEU A CA 1
ATOM 1062 C C . LEU A 1 136 ? -11.368 -1.160 -7.682 1.00 95.06 136 LEU A C 1
ATOM 1064 O O . LEU A 1 136 ? -12.373 -1.719 -8.133 1.00 95.06 136 LEU A O 1
ATOM 1068 N N . PRO A 1 137 ? -10.934 -1.386 -6.432 1.00 95.88 137 PRO A N 1
ATOM 1069 C CA . PRO A 1 137 ? -11.693 -2.207 -5.504 1.00 95.88 137 PRO A CA 1
ATOM 1070 C C . PRO A 1 137 ? -13.071 -1.604 -5.194 1.00 95.88 137 PRO A C 1
ATOM 1072 O O . PRO A 1 137 ? -13.320 -0.415 -5.378 1.00 95.88 137 PRO A O 1
ATOM 1075 N N . THR A 1 138 ? -13.963 -2.442 -4.676 1.00 92.81 138 THR A N 1
ATOM 1076 C CA . THR A 1 138 ? -15.289 -2.052 -4.180 1.00 92.81 138 THR A CA 1
ATOM 1077 C C . THR A 1 138 ? -15.392 -2.309 -2.682 1.00 92.81 138 THR A C 1
ATOM 1079 O O . THR A 1 138 ? -14.626 -3.103 -2.131 1.00 92.81 138 THR A O 1
ATOM 1082 N N . GLY A 1 139 ? -16.380 -1.706 -2.020 1.00 93.44 139 GLY A N 1
ATOM 1083 C CA . GLY A 1 139 ? -16.596 -1.918 -0.592 1.00 93.44 139 GLY A CA 1
ATOM 1084 C C . GLY A 1 139 ? -15.535 -1.254 0.281 1.00 93.44 139 GLY A C 1
ATOM 1085 O O . GLY A 1 139 ? -14.824 -0.337 -0.140 1.00 93.44 139 GLY A O 1
ATOM 1086 N N . THR A 1 140 ? -15.431 -1.743 1.512 1.00 91.94 140 THR A N 1
ATOM 1087 C CA . THR A 1 140 ? -14.524 -1.192 2.518 1.00 91.94 140 THR A CA 1
ATOM 1088 C C . THR A 1 140 ? -13.479 -2.223 2.919 1.00 91.94 140 THR A C 1
ATOM 1090 O O . THR A 1 140 ? -13.801 -3.379 3.192 1.00 91.94 140 THR A O 1
ATOM 1093 N N . LYS A 1 141 ? -12.215 -1.800 2.978 1.00 94.94 141 LYS A N 1
ATOM 1094 C CA . LYS A 1 141 ? -11.103 -2.574 3.531 1.00 94.94 141 LYS A CA 1
ATOM 1095 C C . LYS A 1 141 ? -10.409 -1.747 4.599 1.00 94.94 141 LYS A C 1
ATOM 1097 O O . LYS A 1 141 ? -9.928 -0.651 4.322 1.00 94.94 141 LYS A O 1
ATOM 1102 N N . THR A 1 142 ? -10.274 -2.339 5.778 1.00 93.25 142 THR A N 1
ATOM 1103 C CA . THR A 1 142 ? -9.515 -1.768 6.888 1.00 93.25 142 THR A CA 1
ATOM 1104 C C . THR A 1 142 ? -8.260 -2.592 7.126 1.00 93.25 142 THR A C 1
ATOM 1106 O O . THR A 1 142 ? -8.293 -3.824 7.103 1.00 93.25 142 THR A O 1
ATOM 1109 N N . VAL A 1 143 ? -7.142 -1.911 7.345 1.00 92.38 143 VAL A N 1
ATOM 1110 C CA . VAL A 1 143 ? -5.863 -2.511 7.721 1.00 92.38 143 VAL A CA 1
ATOM 1111 C C . VAL A 1 143 ? -5.407 -1.860 9.015 1.00 92.38 143 VAL A C 1
ATOM 1113 O O . VAL A 1 143 ? -5.413 -0.636 9.135 1.00 92.38 143 VAL A O 1
ATOM 1116 N N . LEU A 1 144 ? -5.025 -2.693 9.979 1.00 90.31 144 LEU A N 1
ATOM 1117 C CA . LEU A 1 144 ? -4.640 -2.271 11.319 1.00 90.31 144 LEU A CA 1
ATOM 1118 C C . LEU A 1 144 ? -3.190 -2.642 11.574 1.00 90.31 144 LEU A C 1
ATOM 1120 O O . LEU A 1 144 ? -2.837 -3.822 11.590 1.00 90.31 144 LEU A O 1
ATOM 1124 N N . HIS A 1 145 ? -2.354 -1.638 11.797 1.00 86.81 145 HIS A N 1
ATOM 1125 C CA . HIS A 1 145 ? -0.938 -1.813 12.084 1.00 86.81 145 HIS A CA 1
ATOM 1126 C C . HIS A 1 145 ? -0.620 -1.251 13.460 1.00 86.81 145 HIS A C 1
ATOM 1128 O O . HIS A 1 145 ? -0.491 -0.043 13.642 1.00 86.81 145 HIS A O 1
ATOM 1134 N N . GLN A 1 146 ? -0.439 -2.130 14.443 1.00 85.69 146 GLN A N 1
ATOM 1135 C CA . GLN A 1 146 ? 0.134 -1.704 15.714 1.00 85.69 146 GLN A CA 1
ATOM 1136 C C . GLN A 1 146 ? 1.609 -1.351 15.511 1.00 85.69 146 GLN A C 1
ATOM 1138 O O . GLN A 1 146 ? 2.384 -2.122 14.935 1.00 85.69 146 GLN A O 1
ATOM 1143 N N . ASN A 1 147 ? 2.017 -0.184 15.998 1.00 82.12 147 ASN A N 1
ATOM 1144 C CA . ASN A 1 147 ? 3.388 0.261 15.857 1.00 82.12 147 ASN A CA 1
ATOM 1145 C C . ASN A 1 147 ? 4.324 -0.601 16.725 1.00 82.12 147 ASN A C 1
ATOM 1147 O O . ASN A 1 147 ? 4.111 -0.804 17.919 1.00 82.12 147 ASN A O 1
ATOM 1151 N N . LYS A 1 148 ? 5.398 -1.106 16.109 1.00 78.31 148 LYS A N 1
ATOM 1152 C CA . LYS A 1 148 ? 6.374 -2.002 16.751 1.00 78.31 148 LYS A CA 1
ATOM 1153 C C . LYS A 1 148 ? 7.140 -1.346 17.907 1.00 78.31 148 LYS A C 1
ATOM 1155 O O . LYS A 1 148 ? 7.588 -2.054 18.809 1.00 78.31 148 LYS A O 1
ATOM 1160 N N . TYR A 1 149 ? 7.335 -0.033 17.842 1.00 81.69 149 TYR A N 1
ATOM 1161 C CA . TYR A 1 149 ? 8.168 0.740 18.765 1.00 81.69 149 TYR A CA 1
ATOM 1162 C C . TYR A 1 149 ? 7.338 1.526 19.785 1.00 81.69 149 TYR A C 1
ATOM 1164 O O . TYR A 1 149 ? 7.818 1.782 20.884 1.00 81.69 149 TYR A O 1
ATOM 1172 N N . ASP A 1 150 ? 6.091 1.857 19.446 1.00 79.44 150 ASP A N 1
ATOM 1173 C CA . ASP A 1 150 ? 5.113 2.456 20.352 1.00 79.44 150 ASP A CA 1
ATOM 1174 C C . ASP A 1 150 ? 3.807 1.647 20.327 1.00 79.44 150 ASP A C 1
ATOM 1176 O O . ASP A 1 150 ? 2.928 1.922 19.512 1.00 79.44 150 ASP A O 1
ATOM 1180 N N . PRO A 1 151 ? 3.630 0.656 21.215 1.00 80.56 151 PRO A N 1
ATOM 1181 C CA . PRO A 1 151 ? 2.445 -0.203 21.207 1.00 80.56 151 PRO A CA 1
ATOM 1182 C C . PRO A 1 151 ? 1.132 0.547 21.491 1.00 80.56 151 PRO A C 1
ATOM 1184 O O . PRO A 1 151 ? 0.061 -0.020 21.283 1.00 80.56 151 PRO A O 1
ATOM 1187 N N . ARG A 1 152 ? 1.193 1.810 21.941 1.00 83.81 152 ARG A N 1
ATOM 1188 C CA . ARG A 1 152 ? 0.014 2.672 22.113 1.00 83.81 152 ARG A CA 1
ATOM 1189 C C . ARG A 1 152 ? -0.457 3.298 20.808 1.00 83.81 152 ARG A C 1
ATOM 1191 O O . ARG A 1 152 ? -1.540 3.871 20.795 1.00 83.81 152 ARG A O 1
ATOM 1198 N N . ARG A 1 153 ? 0.343 3.227 19.743 1.00 89.50 153 ARG A N 1
ATOM 1199 C CA . ARG A 1 153 ? 0.034 3.774 18.424 1.00 89.50 153 ARG A CA 1
ATOM 1200 C C . ARG A 1 153 ? -0.435 2.663 17.491 1.00 89.50 153 ARG A C 1
ATOM 1202 O O . ARG A 1 153 ? 0.265 1.669 17.295 1.00 89.50 153 ARG A O 1
ATOM 1209 N N . ILE A 1 154 ? -1.584 2.880 16.868 1.00 93.25 154 ILE A N 1
ATOM 1210 C CA . ILE A 1 154 ? -2.147 2.014 15.836 1.00 93.25 154 ILE A CA 1
ATOM 1211 C C . ILE A 1 154 ? -2.372 2.870 14.594 1.00 93.25 154 ILE A C 1
ATOM 1213 O O . ILE A 1 154 ? -3.070 3.883 14.647 1.00 93.25 154 ILE A O 1
ATOM 1217 N N . ASP A 1 155 ? -1.780 2.455 13.483 1.00 94.81 155 ASP A N 1
ATOM 1218 C CA . ASP A 1 155 ? -2.026 3.046 12.178 1.00 94.81 155 ASP A CA 1
ATOM 1219 C C . ASP A 1 155 ? -3.223 2.302 11.561 1.00 94.81 155 ASP A C 1
ATOM 1221 O O . ASP A 1 155 ? -3.210 1.075 11.427 1.00 94.81 155 ASP A O 1
ATOM 1225 N N . VAL A 1 156 ? -4.285 3.037 11.240 1.00 97.38 156 VAL A N 1
ATOM 1226 C CA . VAL A 1 156 ? -5.534 2.504 10.682 1.00 97.38 156 VAL A CA 1
ATOM 1227 C C . VAL A 1 156 ? -5.669 3.016 9.259 1.00 97.38 156 VAL A C 1
ATOM 1229 O O . VAL A 1 156 ? -5.874 4.207 9.046 1.00 97.38 156 VAL A O 1
ATOM 1232 N N . ILE A 1 157 ? -5.536 2.127 8.280 1.00 98.31 157 ILE A N 1
ATOM 1233 C CA . ILE A 1 157 ? -5.610 2.457 6.853 1.00 98.31 157 ILE A CA 1
ATOM 1234 C C . ILE A 1 157 ? -6.966 1.988 6.345 1.00 98.31 157 ILE A C 1
ATOM 1236 O O . ILE A 1 157 ? -7.285 0.799 6.442 1.00 98.31 157 ILE A O 1
ATOM 1240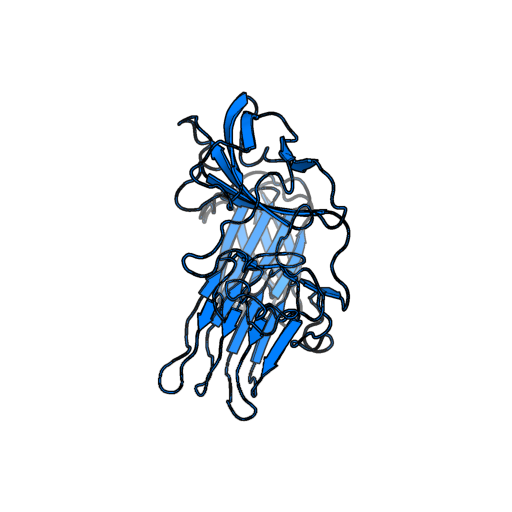 N N . ILE A 1 158 ? -7.755 2.906 5.798 1.00 98.31 158 ILE A N 1
ATOM 1241 C CA . ILE A 1 158 ? -9.104 2.621 5.321 1.00 98.31 158 ILE A CA 1
ATOM 1242 C C . ILE A 1 158 ? -9.189 2.927 3.837 1.00 98.31 158 ILE A C 1
ATOM 1244 O O . ILE A 1 158 ? -9.021 4.066 3.413 1.00 98.31 158 ILE A O 1
ATOM 1248 N N . TYR A 1 159 ? -9.529 1.902 3.067 1.00 98.38 159 TYR A N 1
ATOM 1249 C CA . TYR A 1 159 ? -10.052 2.023 1.716 1.00 98.38 159 TYR A CA 1
ATOM 1250 C C . TYR A 1 159 ? -11.574 1.962 1.817 1.00 98.38 159 TYR A C 1
ATOM 1252 O O . TYR A 1 159 ? -12.108 0.926 2.200 1.00 98.38 159 TYR A O 1
ATOM 1260 N N . ASN A 1 160 ? -12.271 3.049 1.508 1.00 97.75 160 ASN A N 1
ATOM 1261 C CA . ASN A 1 160 ? -13.720 3.189 1.657 1.00 97.75 160 ASN A CA 1
ATOM 1262 C C . ASN A 1 160 ? -14.347 3.538 0.305 1.00 97.75 160 ASN A C 1
ATOM 1264 O O . ASN A 1 160 ? -14.789 4.660 0.054 1.00 97.75 160 ASN A O 1
ATOM 1268 N N . TRP A 1 161 ? -14.379 2.564 -0.602 1.00 96.44 161 TRP A N 1
ATOM 1269 C CA . TRP A 1 161 ? -14.891 2.774 -1.958 1.00 96.44 161 TRP A CA 1
ATOM 1270 C C . TRP A 1 161 ? -16.397 3.056 -1.988 1.00 96.44 161 TRP A C 1
ATOM 1272 O O . TRP A 1 161 ? -16.879 3.678 -2.933 1.00 96.44 161 TRP A O 1
ATOM 1282 N N . ASN A 1 162 ? -17.116 2.692 -0.922 1.00 93.44 162 ASN A N 1
ATOM 1283 C CA . ASN A 1 162 ? -18.518 3.057 -0.704 1.00 93.44 162 ASN A CA 1
ATOM 1284 C C . ASN A 1 162 ? -18.718 4.551 -0.405 1.00 93.44 162 ASN A C 1
ATOM 1286 O O . ASN A 1 162 ? -19.827 5.059 -0.549 1.00 93.44 162 ASN A O 1
ATOM 1290 N N . LYS A 1 163 ? -17.650 5.270 -0.024 1.00 96.00 163 LYS A N 1
ATOM 1291 C CA . LYS A 1 163 ? -17.678 6.686 0.378 1.00 96.00 163 LYS A CA 1
ATOM 1292 C C . LYS A 1 163 ? -18.601 6.951 1.573 1.00 96.00 163 LYS A C 1
ATOM 1294 O O . LYS A 1 163 ? -19.156 8.047 1.695 1.00 96.00 163 LYS A O 1
ATOM 1299 N N . ASP A 1 164 ? -18.721 5.971 2.466 1.00 97.12 164 ASP A N 1
ATOM 1300 C CA . ASP A 1 164 ? -19.462 6.103 3.718 1.00 97.12 164 ASP A CA 1
ATOM 1301 C C . ASP A 1 164 ? -18.882 7.244 4.571 1.00 97.12 164 ASP A C 1
ATOM 1303 O O . ASP A 1 164 ? -17.672 7.478 4.578 1.00 97.12 164 ASP A O 1
ATOM 1307 N N . ASN A 1 165 ? -19.738 7.973 5.295 1.00 97.81 165 ASN A N 1
ATOM 1308 C CA . ASN A 1 165 ? -19.298 9.067 6.175 1.00 97.81 165 ASN A CA 1
ATOM 1309 C C . ASN A 1 165 ? -18.546 8.553 7.409 1.00 97.81 165 ASN A C 1
ATOM 1311 O O . ASN A 1 165 ? -17.639 9.215 7.909 1.00 97.81 165 ASN A O 1
ATOM 1315 N N . LEU A 1 166 ? -18.967 7.391 7.908 1.00 97.62 166 LEU A N 1
ATOM 1316 C CA . LEU A 1 166 ? -18.432 6.731 9.088 1.00 97.62 166 LEU A CA 1
ATOM 1317 C C . LEU A 1 166 ? -18.113 5.288 8.719 1.00 97.62 166 LEU A C 1
ATOM 1319 O O . LEU A 1 166 ? -18.978 4.589 8.194 1.00 97.62 166 LEU A O 1
ATOM 1323 N N . VAL A 1 167 ? -16.897 4.841 9.021 1.00 96.50 167 VAL A N 1
ATOM 1324 C CA . VAL A 1 167 ? -16.485 3.450 8.813 1.00 96.50 167 VAL A CA 1
ATOM 1325 C C . VAL A 1 167 ? -16.318 2.765 10.171 1.00 96.50 167 VAL A C 1
ATOM 1327 O O . VAL A 1 167 ? -15.518 3.244 10.979 1.00 96.50 167 VAL A O 1
ATOM 1330 N N . PRO A 1 168 ? -17.044 1.665 10.450 1.00 93.81 168 PRO A N 1
ATOM 1331 C CA . PRO A 1 168 ? -16.852 0.900 11.675 1.00 93.81 168 PRO A CA 1
ATOM 1332 C C . PRO A 1 168 ? -15.525 0.133 11.622 1.00 93.81 168 PRO A C 1
ATOM 1334 O O . PRO A 1 168 ? -15.230 -0.574 10.656 1.00 93.81 168 PRO A O 1
ATOM 1337 N N . VAL A 1 169 ? -14.725 0.260 12.677 1.00 92.44 169 VAL A N 1
ATOM 1338 C CA . VAL A 1 169 ? -13.433 -0.408 12.838 1.00 92.44 169 VAL A CA 1
ATOM 1339 C C . VAL A 1 169 ? -13.385 -1.098 14.194 1.00 92.44 169 VAL A C 1
ATOM 1341 O O . VAL A 1 169 ? -13.485 -0.440 15.229 1.00 92.44 169 VAL A O 1
ATOM 1344 N N . ASN A 1 170 ? -13.182 -2.415 14.180 1.00 86.81 170 ASN A N 1
ATOM 1345 C CA . ASN A 1 170 ? -12.946 -3.184 15.396 1.00 86.81 170 ASN A CA 1
ATOM 1346 C C . ASN A 1 170 ? -11.456 -3.144 15.762 1.00 86.81 170 ASN A C 1
ATOM 1348 O O . ASN A 1 170 ? -10.599 -3.499 14.949 1.00 86.81 170 ASN A O 1
ATOM 1352 N N . LEU A 1 171 ? -11.158 -2.698 16.983 1.00 84.19 171 LEU A N 1
ATOM 1353 C CA . LEU A 1 171 ? -9.813 -2.623 17.555 1.00 84.19 171 LEU A CA 1
ATOM 1354 C C . LEU A 1 171 ? -9.665 -3.512 18.801 1.00 84.19 171 LEU A C 1
ATOM 1356 O O . LEU A 1 171 ? -8.679 -3.360 19.515 1.00 84.19 171 LEU A O 1
ATOM 1360 N N . ASP A 1 172 ? -10.572 -4.456 19.067 1.00 77.44 172 ASP A N 1
ATOM 1361 C CA . ASP A 1 172 ? -10.644 -5.217 20.332 1.00 77.44 172 ASP A CA 1
ATOM 1362 C C . ASP A 1 172 ? -9.401 -6.060 20.614 1.00 77.44 172 ASP A C 1
ATOM 1364 O O . ASP A 1 172 ? -9.065 -6.362 21.758 1.00 77.44 172 ASP A O 1
ATOM 1368 N N . THR A 1 173 ? -8.672 -6.439 19.563 1.00 76.25 173 THR A N 1
ATOM 1369 C CA . THR A 1 173 ? -7.392 -7.146 19.705 1.00 76.25 173 THR A CA 1
ATOM 1370 C C . THR A 1 173 ? -6.217 -6.221 20.039 1.00 76.25 173 THR A C 1
ATOM 1372 O O . THR A 1 173 ? -5.107 -6.705 20.251 1.00 76.25 173 THR A O 1
ATOM 1375 N N . MET A 1 174 ? -6.428 -4.902 20.026 1.00 81.81 174 MET A N 1
ATOM 1376 C CA . MET A 1 174 ? -5.397 -3.868 20.179 1.00 81.81 174 MET A CA 1
ATOM 1377 C C . MET A 1 174 ? -5.699 -2.883 21.320 1.00 81.81 174 MET A C 1
ATOM 1379 O O . MET A 1 174 ? -4.764 -2.418 21.971 1.00 81.81 174 MET A O 1
ATOM 1383 N N . LEU A 1 175 ? -6.974 -2.594 21.592 1.00 81.69 175 LEU A N 1
ATOM 1384 C CA . LEU A 1 175 ? -7.456 -1.726 22.666 1.00 81.69 175 LEU A CA 1
ATOM 1385 C C . LEU A 1 175 ? -8.486 -2.464 23.524 1.00 81.69 175 LEU A C 1
ATOM 1387 O O . LEU A 1 175 ? -9.336 -3.187 23.013 1.00 81.69 175 LEU A O 1
ATOM 1391 N N . SER A 1 176 ? -8.421 -2.252 24.837 1.00 84.06 176 SER A N 1
ATOM 1392 C CA . SER A 1 176 ? -9.421 -2.777 25.765 1.00 84.06 176 SER A CA 1
ATOM 1393 C C . SER A 1 176 ? -10.623 -1.827 25.837 1.00 84.06 176 SER A C 1
ATOM 1395 O O . SER A 1 176 ? -10.427 -0.607 25.831 1.00 84.06 176 SER A O 1
ATOM 1397 N N . PRO A 1 177 ? -11.863 -2.333 25.968 1.00 88.12 177 PRO A N 1
ATOM 1398 C CA . PRO A 1 177 ? -13.019 -1.483 26.238 1.00 88.12 177 PRO A CA 1
ATOM 1399 C C . PRO A 1 177 ? -12.791 -0.582 27.462 1.00 88.12 177 PRO A C 1
ATOM 1401 O O . PRO A 1 177 ? -12.284 -1.030 28.490 1.00 88.12 177 PRO A O 1
ATOM 1404 N N . GLY A 1 178 ? -13.160 0.694 27.347 1.00 90.19 178 GLY A N 1
ATOM 1405 C CA . GLY A 1 178 ? -12.971 1.714 28.382 1.00 90.19 178 GLY A CA 1
ATOM 1406 C C . GLY A 1 178 ? -11.637 2.471 28.338 1.00 90.19 178 GLY A C 1
ATOM 1407 O O . GLY A 1 178 ? -11.530 3.490 29.025 1.00 90.19 178 GLY A O 1
ATOM 1408 N N . THR A 1 179 ? -10.662 2.025 27.533 1.00 89.56 179 THR A N 1
ATOM 1409 C CA . THR A 1 179 ? -9.374 2.715 27.342 1.00 89.56 179 THR A CA 1
ATOM 1410 C C . THR A 1 179 ? -9.576 4.101 26.741 1.00 89.56 179 THR A C 1
ATOM 1412 O O . THR A 1 179 ? -10.290 4.246 25.745 1.00 89.56 179 THR A O 1
ATOM 1415 N N . ASP A 1 180 ? -8.928 5.111 27.321 1.00 94.62 180 ASP A N 1
ATOM 1416 C CA . ASP A 1 180 ? -8.929 6.462 26.764 1.00 94.62 180 ASP A CA 1
ATOM 1417 C C . ASP A 1 180 ? -8.093 6.516 25.478 1.00 94.62 180 ASP A C 1
ATOM 1419 O O . ASP A 1 180 ? -6.953 6.041 25.434 1.00 94.62 180 ASP A O 1
ATOM 1423 N N . PHE A 1 181 ? -8.646 7.101 24.415 1.00 95.31 181 PHE A N 1
ATOM 1424 C CA . PHE A 1 181 ? -7.991 7.178 23.113 1.00 95.31 181 PHE A CA 1
ATOM 1425 C C . PHE A 1 181 ? -8.162 8.539 22.431 1.00 95.31 181 PHE A C 1
ATOM 1427 O O . PHE A 1 181 ? -9.098 9.295 22.692 1.00 95.31 181 PHE A O 1
ATOM 1434 N N . THR A 1 182 ? -7.269 8.805 21.479 1.00 96.44 182 THR A N 1
ATOM 1435 C CA . THR A 1 182 ? -7.437 9.838 20.448 1.00 96.44 182 THR A CA 1
ATOM 1436 C C . THR A 1 182 ? -7.240 9.247 19.061 1.00 96.44 182 THR A C 1
ATOM 1438 O O . THR A 1 182 ? -6.494 8.283 18.888 1.00 96.44 182 THR A O 1
ATOM 1441 N N . VAL A 1 183 ? -7.880 9.849 18.065 1.00 97.94 183 VAL A N 1
ATOM 1442 C CA . VAL A 1 183 ? -7.725 9.539 16.645 1.00 97.94 183 VAL A CA 1
ATOM 1443 C C . VAL A 1 183 ? -7.389 10.822 15.915 1.00 97.94 183 VAL A C 1
ATOM 1445 O O . VAL A 1 183 ? -8.122 11.803 16.015 1.00 97.94 183 VAL A O 1
ATOM 1448 N N . HIS A 1 184 ? -6.308 10.802 15.149 1.00 97.19 184 HIS A N 1
ATOM 1449 C CA . HIS A 1 184 ? -5.928 11.906 14.273 1.00 97.19 184 HIS A CA 1
ATOM 1450 C C . HIS A 1 184 ? -5.918 11.422 12.830 1.00 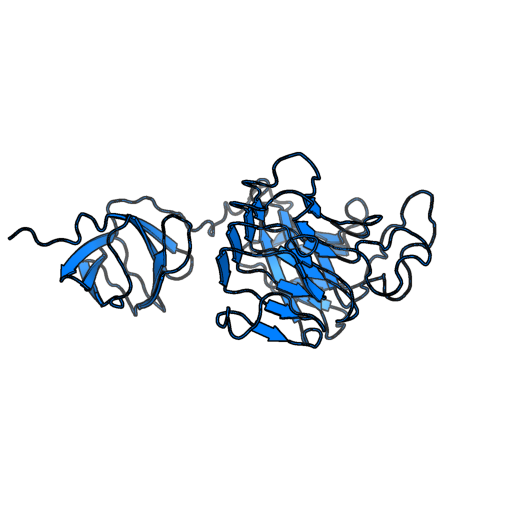97.19 184 HIS A C 1
ATOM 1452 O O . HIS A 1 184 ? -5.434 10.325 12.551 1.00 97.19 184 HIS A O 1
ATOM 1458 N N . SER A 1 185 ? -6.419 12.244 11.911 1.00 96.88 185 SER A N 1
ATOM 1459 C CA . SER A 1 185 ? -6.142 12.058 10.486 1.00 96.88 185 SER A CA 1
ATOM 1460 C C . SER A 1 185 ? -4.670 12.370 10.227 1.00 96.88 185 SER A C 1
ATOM 1462 O O . SER A 1 185 ? -4.129 13.318 10.799 1.00 96.88 185 SER A O 1
ATOM 1464 N N . ILE A 1 186 ? -4.006 11.624 9.340 1.00 95.69 186 ILE A N 1
ATOM 1465 C CA . ILE A 1 186 ? -2.624 11.954 8.948 1.00 95.69 186 ILE A CA 1
ATOM 1466 C C . ILE A 1 186 ? -2.506 13.307 8.231 1.00 95.69 186 ILE A C 1
ATOM 1468 O O . ILE A 1 186 ? -1.397 13.822 8.103 1.00 95.69 186 ILE A O 1
ATOM 1472 N N . PHE A 1 187 ? -3.621 13.884 7.772 1.00 94.94 187 PHE A N 1
ATOM 1473 C CA . PHE A 1 187 ? -3.649 15.227 7.194 1.00 94.94 187 PHE A CA 1
ATOM 1474 C C . PHE A 1 187 ? -3.585 16.341 8.240 1.00 94.94 187 PHE A C 1
ATOM 1476 O O . PHE A 1 187 ? -3.214 17.459 7.902 1.00 94.94 187 PHE A O 1
ATOM 1483 N N . ASP A 1 188 ? -3.886 16.031 9.502 1.00 93.12 188 ASP A N 1
ATOM 1484 C CA . ASP A 1 188 ? -3.840 16.976 10.617 1.00 93.12 188 ASP A CA 1
ATOM 1485 C C . ASP A 1 188 ? -3.330 16.280 11.888 1.00 93.12 188 ASP A C 1
ATOM 1487 O O . ASP A 1 188 ? -4.010 16.186 12.908 1.00 93.12 188 ASP A O 1
ATOM 1491 N N . LEU A 1 189 ? -2.121 15.714 11.803 1.00 90.12 189 LEU A N 1
ATOM 1492 C CA . LEU A 1 189 ? -1.556 14.871 12.864 1.00 90.12 189 LEU A CA 1
ATOM 1493 C C . LEU A 1 189 ? -1.255 15.635 14.167 1.00 90.12 189 LEU A C 1
ATOM 1495 O O . LEU A 1 189 ? -1.128 15.014 15.223 1.00 90.12 189 LEU A O 1
ATOM 1499 N N . TRP A 1 190 ? -1.095 16.957 14.078 1.00 89.06 190 TRP A N 1
ATOM 1500 C CA . TRP A 1 190 ? -0.740 17.836 15.198 1.00 89.06 190 TRP A CA 1
ATOM 1501 C C . TRP A 1 190 ? -1.860 18.802 15.598 1.00 89.06 190 TRP A C 1
ATOM 1503 O O . TRP A 1 190 ? -1.664 19.582 16.527 1.00 89.06 190 TRP A O 1
ATOM 1513 N N . GLY A 1 191 ? -2.993 18.782 14.895 1.00 88.62 191 GLY A N 1
ATOM 1514 C CA . GLY A 1 191 ? -4.180 19.547 15.256 1.00 88.62 191 GLY A CA 1
ATOM 1515 C C . GLY A 1 191 ? -5.119 18.764 16.168 1.00 88.62 191 GLY A C 1
ATOM 1516 O O . GLY A 1 191 ? -4.727 17.807 16.835 1.00 88.62 191 GLY A O 1
ATOM 1517 N N . GLU A 1 192 ? -6.383 19.181 16.183 1.00 92.38 192 GLU A N 1
ATOM 1518 C CA . GLU A 1 192 ? -7.411 18.559 17.019 1.00 92.38 192 GLU A CA 1
ATOM 1519 C C . GLU A 1 192 ? -7.749 17.133 16.552 1.00 92.38 192 GLU A C 1
ATOM 1521 O O . GLU A 1 192 ? -7.930 16.910 15.343 1.00 92.38 192 GLU A O 1
ATOM 1526 N N . PRO A 1 193 ? -7.917 16.178 17.489 1.00 96.50 193 PRO A N 1
ATOM 1527 C CA . PRO A 1 193 ? -8.319 14.823 17.158 1.00 96.50 193 PRO A CA 1
ATOM 1528 C C . PRO A 1 193 ? -9.687 14.822 16.474 1.00 96.50 193 PRO A C 1
ATOM 1530 O O . PRO A 1 193 ? -10.627 15.487 16.907 1.00 96.50 193 PRO A O 1
ATOM 1533 N N . VAL A 1 194 ? -9.822 14.010 15.427 1.00 97.25 194 VAL A N 1
ATOM 1534 C CA . VAL A 1 194 ? -11.102 13.815 14.726 1.00 97.25 194 VAL A CA 1
ATOM 1535 C C . VAL A 1 194 ? -12.084 12.979 15.551 1.00 97.25 194 VAL A C 1
ATOM 1537 O O . VAL A 1 194 ? -13.286 13.017 15.303 1.00 97.25 194 VAL A O 1
ATOM 1540 N N . LEU A 1 195 ? -11.577 12.221 16.528 1.00 96.81 195 LEU A N 1
ATOM 1541 C CA . LEU A 1 195 ? -12.360 11.452 17.489 1.00 96.81 195 LEU A CA 1
ATOM 1542 C C . LEU A 1 195 ? -11.529 11.214 18.753 1.00 96.81 195 LEU A C 1
ATOM 1544 O O . LEU A 1 195 ? -10.330 10.953 18.674 1.00 96.81 195 LEU A O 1
ATOM 1548 N N . ASN A 1 196 ? -12.150 11.281 19.922 1.00 96.19 196 ASN A N 1
ATOM 1549 C CA . ASN A 1 196 ? -11.534 10.917 21.194 1.00 96.19 196 ASN A CA 1
ATOM 1550 C C . ASN A 1 196 ? -12.612 10.436 22.173 1.00 96.19 196 ASN A C 1
ATOM 1552 O O . ASN A 1 196 ? -13.802 10.656 21.945 1.00 96.19 196 ASN A O 1
ATOM 1556 N N . GLY A 1 197 ? -12.194 9.764 23.240 1.00 95.25 197 GLY A N 1
ATOM 1557 C CA . GLY A 1 197 ? -13.085 9.287 24.293 1.00 95.25 197 GLY A CA 1
ATOM 1558 C C . GLY A 1 197 ? -12.630 7.946 24.848 1.00 95.25 197 GLY A C 1
ATOM 1559 O O . GLY A 1 197 ? -11.447 7.620 24.804 1.00 95.25 197 GLY A O 1
ATOM 1560 N N . LYS A 1 198 ? -13.587 7.159 25.345 1.00 94.12 198 LYS A N 1
ATOM 1561 C CA . LYS A 1 198 ? -13.359 5.794 25.831 1.00 94.12 198 LYS A CA 1
ATOM 1562 C C . LYS A 1 198 ? -13.720 4.774 24.767 1.00 94.12 198 LYS A C 1
ATOM 1564 O O . LYS A 1 198 ? -14.806 4.843 24.195 1.00 94.12 198 LYS A O 1
ATOM 1569 N N . TYR A 1 199 ? -12.813 3.841 24.501 1.00 91.94 199 TYR A N 1
ATOM 1570 C CA . TYR A 1 199 ? -12.986 2.851 23.444 1.00 91.94 199 TYR A CA 1
ATOM 1571 C C . TYR A 1 199 ? -14.169 1.917 23.744 1.00 91.94 199 TYR A C 1
ATOM 1573 O O . TYR A 1 199 ? -14.301 1.394 24.853 1.00 91.94 199 TYR A O 1
ATOM 1581 N N . GLN A 1 200 ? -15.018 1.723 22.737 1.00 88.75 200 GLN A N 1
ATOM 1582 C CA . GLN A 1 200 ? -16.117 0.761 22.672 1.00 88.75 200 GLN A CA 1
ATOM 1583 C C . GLN A 1 200 ? -16.158 0.221 21.239 1.00 88.75 200 GLN A C 1
ATOM 1585 O O . GLN A 1 200 ? -15.935 0.985 20.295 1.00 88.75 200 GLN A O 1
ATOM 1590 N N . ASP A 1 201 ? -16.439 -1.070 21.076 1.00 83.25 201 ASP A N 1
ATOM 1591 C CA . ASP A 1 201 ? -16.508 -1.699 19.756 1.00 83.25 201 ASP A CA 1
ATOM 1592 C C . ASP A 1 201 ? -17.888 -1.516 19.096 1.00 83.25 201 ASP A C 1
ATOM 1594 O O . ASP A 1 201 ? -18.906 -1.694 19.774 1.00 83.25 201 ASP A O 1
ATOM 1598 N N . PRO A 1 202 ? -17.960 -1.220 17.783 1.00 91.31 202 PRO A N 1
ATOM 1599 C CA . PRO A 1 202 ? -16.876 -0.756 16.920 1.00 91.31 202 PRO A CA 1
ATOM 1600 C C . PRO A 1 202 ? -16.644 0.751 17.027 1.00 91.31 202 PRO A C 1
ATOM 1602 O O . PRO A 1 202 ? -17.566 1.553 17.220 1.00 91.31 202 PRO A O 1
ATOM 1605 N N . LEU A 1 203 ? -15.397 1.155 16.790 1.00 93.00 203 LEU A N 1
ATOM 1606 C CA . LEU A 1 203 ? -15.048 2.561 16.667 1.00 93.00 203 LEU A CA 1
ATOM 1607 C C . LEU A 1 203 ? -15.462 3.079 15.285 1.00 93.00 203 LEU A C 1
ATOM 1609 O O . LEU A 1 203 ? -15.035 2.545 14.265 1.00 93.00 203 LEU A O 1
ATOM 1613 N N . HIS A 1 204 ? -16.279 4.128 15.235 1.00 96.06 204 HIS A N 1
ATOM 1614 C CA . HIS A 1 204 ? -16.772 4.693 13.977 1.00 96.06 204 HIS A CA 1
ATOM 1615 C C . HIS A 1 204 ? -15.884 5.859 13.533 1.00 96.06 204 HIS A C 1
ATOM 1617 O O . HIS A 1 204 ? -15.953 6.946 14.107 1.00 96.06 204 HIS A O 1
ATOM 1623 N N . LEU A 1 205 ? -15.038 5.639 12.522 1.00 97.69 205 LEU A N 1
ATOM 1624 C CA . LEU A 1 205 ? -14.059 6.632 12.073 1.00 97.69 205 LEU A CA 1
ATOM 1625 C C . LEU A 1 205 ? -14.641 7.590 11.017 1.00 97.69 205 LEU A C 1
ATOM 1627 O O . LEU A 1 205 ? -15.204 7.113 10.026 1.00 97.69 205 LEU A O 1
ATOM 1631 N N . PRO A 1 206 ? -14.512 8.922 11.204 1.00 97.88 206 PRO A N 1
ATOM 1632 C CA . PRO A 1 206 ? -15.066 9.922 10.294 1.00 97.88 206 PRO A CA 1
ATOM 1633 C C . PRO A 1 206 ? -14.173 10.153 9.073 1.00 97.88 206 PRO A C 1
ATOM 1635 O O . PRO A 1 206 ? -13.113 10.773 9.169 1.00 97.88 206 PRO A O 1
ATOM 1638 N N . MET A 1 207 ? -14.644 9.699 7.913 1.00 97.94 207 MET A N 1
ATOM 1639 C CA . MET A 1 207 ? -13.904 9.754 6.652 1.00 97.94 207 MET A CA 1
ATOM 1640 C C . MET A 1 207 ? -13.988 11.135 5.991 1.00 97.94 207 MET A C 1
ATOM 1642 O O . MET A 1 207 ? -15.066 11.727 5.892 1.00 97.94 207 MET A O 1
ATOM 1646 N N . GLY A 1 208 ? -12.864 11.629 5.472 1.00 95.81 208 GLY A N 1
ATOM 1647 C CA . GLY A 1 208 ? -12.778 12.889 4.731 1.00 95.81 208 GLY A CA 1
ATOM 1648 C C . GLY A 1 208 ? -13.041 14.130 5.589 1.00 95.81 208 GLY A C 1
ATOM 1649 O O . GLY A 1 208 ? -13.492 15.150 5.070 1.00 95.81 208 GLY A O 1
ATOM 1650 N N . SER A 1 209 ? -12.807 14.036 6.900 1.00 94.69 209 SER A N 1
ATOM 1651 C CA . SER A 1 209 ? -13.086 15.107 7.868 1.00 94.69 209 SER A CA 1
ATOM 1652 C C . SER A 1 209 ? -12.027 16.215 7.884 1.00 94.69 209 SER A C 1
ATOM 1654 O O . SER A 1 209 ? -12.307 17.328 8.333 1.00 94.69 209 SER A O 1
ATOM 1656 N N . LYS A 1 210 ? -10.819 15.937 7.377 1.00 95.12 210 LYS A N 1
ATOM 1657 C CA . LYS A 1 210 ? -9.710 16.892 7.281 1.00 95.12 210 LYS A CA 1
ATOM 1658 C C . LYS A 1 210 ? -9.245 17.024 5.826 1.00 95.12 210 LYS A C 1
ATOM 1660 O O . LYS A 1 210 ? -9.072 16.004 5.156 1.00 95.12 210 LYS A O 1
ATOM 1665 N N . PRO A 1 211 ? -9.032 18.249 5.314 1.00 93.31 211 PRO A N 1
ATOM 1666 C CA . PRO A 1 211 ? -8.439 18.430 3.997 1.00 93.31 211 PRO A CA 1
ATOM 1667 C C . PRO A 1 211 ? -6.939 18.086 4.029 1.00 93.31 211 PRO A C 1
ATOM 1669 O O . PRO A 1 211 ? -6.284 18.331 5.044 1.00 93.31 211 PRO A O 1
ATOM 1672 N N . PRO A 1 212 ? -6.365 17.580 2.924 1.00 93.62 212 PRO A N 1
ATOM 1673 C CA . PRO A 1 212 ? -4.923 17.425 2.785 1.00 93.62 212 PRO A CA 1
ATOM 1674 C C . PRO A 1 212 ? -4.143 18.731 3.011 1.00 93.62 212 PRO A C 1
ATOM 1676 O O . PRO A 1 212 ? -4.566 19.782 2.512 1.00 93.62 212 PRO A O 1
ATOM 1679 N N . PRO A 1 213 ? -2.974 18.685 3.676 1.00 91.94 213 PRO A N 1
ATOM 1680 C CA . PRO A 1 213 ? -2.092 19.842 3.761 1.00 91.94 213 PRO A CA 1
ATOM 1681 C C . PRO A 1 213 ? -1.514 20.167 2.380 1.00 91.94 213 PRO A C 1
ATOM 1683 O O . PRO A 1 213 ? -1.140 19.262 1.637 1.00 91.94 213 PRO A O 1
ATOM 1686 N N . GLN A 1 214 ? -1.407 21.454 2.047 1.00 91.56 214 GLN A N 1
ATOM 1687 C CA . GLN A 1 214 ? -0.795 21.902 0.792 1.00 91.56 214 GLN A CA 1
ATOM 1688 C C . GLN A 1 214 ? 0.734 21.992 0.921 1.00 91.56 214 GLN A C 1
ATOM 1690 O O . GLN A 1 214 ? 1.236 22.385 1.980 1.00 91.56 214 GLN A O 1
ATOM 1695 N N . PRO A 1 215 ? 1.495 21.678 -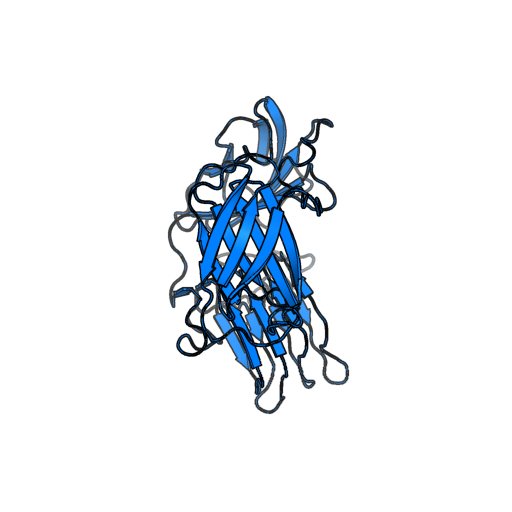0.141 1.00 89.69 215 PRO A N 1
ATOM 1696 C CA . PRO A 1 215 ? 2.938 21.879 -0.149 1.00 89.69 215 PRO A CA 1
ATOM 1697 C C . PRO A 1 215 ? 3.300 23.367 -0.063 1.00 89.69 215 PRO A C 1
ATOM 1699 O O . PRO A 1 215 ? 2.677 24.230 -0.687 1.00 89.69 215 PRO A O 1
ATOM 1702 N N . SER A 1 216 ? 4.366 23.670 0.679 1.00 89.06 216 SER A N 1
ATOM 1703 C CA . SER A 1 216 ? 4.917 25.025 0.728 1.00 89.06 216 SER A CA 1
ATOM 1704 C C . SER A 1 216 ? 5.391 25.461 -0.663 1.00 89.06 216 SER A C 1
ATOM 1706 O O . SER A 1 216 ? 6.058 24.701 -1.364 1.00 89.06 216 SER A O 1
ATOM 1708 N N . GLY A 1 217 ? 5.035 26.679 -1.071 1.00 89.00 217 GLY A N 1
ATOM 1709 C CA . GLY A 1 217 ? 5.392 27.243 -2.377 1.00 89.00 217 GLY A CA 1
ATOM 1710 C C . GLY A 1 217 ? 4.476 26.847 -3.542 1.00 89.00 217 GLY A C 1
ATOM 1711 O O . GLY A 1 217 ? 4.537 27.500 -4.579 1.00 89.00 217 GLY A O 1
ATOM 1712 N N . PHE A 1 218 ? 3.586 25.863 -3.376 1.00 87.88 218 PHE A N 1
ATOM 1713 C CA . PHE A 1 218 ? 2.609 25.469 -4.401 1.00 87.88 218 PHE A CA 1
ATOM 1714 C C . PHE A 1 218 ? 1.192 25.412 -3.809 1.00 87.88 218 PHE A C 1
ATOM 1716 O O . PHE A 1 218 ? 0.626 24.329 -3.634 1.00 87.88 218 PHE A O 1
ATOM 1723 N N . PRO A 1 219 ? 0.594 26.571 -3.468 1.00 87.12 219 PRO A N 1
ATOM 1724 C CA . PRO A 1 219 ? -0.778 26.596 -2.979 1.00 87.12 219 PRO A CA 1
ATOM 1725 C C . PRO A 1 219 ? -1.725 25.995 -4.026 1.00 87.12 219 PRO A C 1
ATOM 1727 O O . PRO A 1 219 ? -1.591 26.261 -5.221 1.00 87.12 219 PRO A O 1
ATOM 1730 N N . ASN A 1 220 ? -2.699 25.212 -3.562 1.00 88.31 220 ASN A N 1
ATOM 1731 C CA . ASN A 1 220 ? -3.689 24.514 -4.391 1.00 88.31 220 ASN A CA 1
ATOM 1732 C C . ASN A 1 220 ? -3.110 23.429 -5.319 1.00 88.31 220 ASN A C 1
ATOM 1734 O O . ASN A 1 220 ? -3.756 23.076 -6.301 1.00 88.31 220 ASN A O 1
ATOM 1738 N N . ALA A 1 221 ? -1.917 22.897 -5.039 1.00 89.06 221 ALA A N 1
ATOM 1739 C CA . ALA A 1 221 ? -1.378 21.771 -5.801 1.00 89.06 221 ALA A CA 1
ATOM 1740 C C . ALA A 1 221 ? -2.207 20.491 -5.617 1.00 89.06 221 ALA A C 1
ATOM 1742 O O . ALA A 1 221 ? -2.464 19.783 -6.584 1.00 89.06 221 ALA A O 1
ATOM 1743 N N . ILE A 1 222 ? -2.664 20.223 -4.390 1.00 91.12 222 ILE A N 1
ATOM 1744 C CA . ILE A 1 222 ? -3.482 19.047 -4.075 1.00 91.12 222 ILE A CA 1
ATOM 1745 C C . ILE A 1 222 ? -4.949 19.467 -4.162 1.00 91.12 222 ILE A C 1
ATOM 1747 O O . ILE A 1 222 ? -5.473 20.101 -3.241 1.00 91.12 222 ILE A O 1
ATOM 1751 N N . MET A 1 223 ? -5.605 19.138 -5.273 1.00 88.62 223 MET A N 1
ATOM 1752 C CA . MET A 1 223 ? -6.988 19.525 -5.560 1.00 88.62 223 MET A CA 1
ATOM 1753 C C . MET A 1 223 ? -7.742 18.458 -6.367 1.00 88.62 223 MET A C 1
ATOM 1755 O O . MET A 1 223 ? -7.136 17.565 -6.949 1.00 88.62 223 MET A O 1
ATOM 1759 N N . GLY A 1 224 ? -9.075 18.551 -6.426 1.00 88.31 224 GLY A N 1
ATOM 1760 C CA . GLY A 1 224 ? -9.897 17.631 -7.224 1.00 88.31 224 GLY A CA 1
ATOM 1761 C C . GLY A 1 224 ? -9.644 16.165 -6.859 1.00 88.31 224 GLY A C 1
ATOM 1762 O O . GLY A 1 224 ? -9.698 15.809 -5.683 1.00 88.31 224 GLY A O 1
ATOM 1763 N N . ASP A 1 225 ? -9.315 15.344 -7.858 1.00 86.44 225 ASP A N 1
ATOM 1764 C CA . ASP A 1 225 ? -9.056 13.907 -7.686 1.00 86.44 225 ASP A CA 1
ATOM 1765 C C . ASP A 1 225 ? -7.782 13.600 -6.875 1.00 86.44 225 ASP A C 1
ATOM 1767 O O . ASP A 1 225 ? -7.593 12.470 -6.422 1.00 86.44 225 ASP A O 1
ATOM 1771 N N . ASP A 1 226 ? -6.905 14.585 -6.635 1.00 88.19 226 ASP A N 1
ATOM 1772 C CA . ASP A 1 226 ? -5.801 14.420 -5.683 1.00 88.19 226 ASP A CA 1
ATOM 1773 C C . ASP A 1 226 ? -6.266 14.301 -4.241 1.00 88.19 226 ASP A C 1
ATOM 1775 O O . ASP A 1 226 ? -5.548 13.733 -3.420 1.00 88.19 226 ASP A O 1
ATOM 1779 N N . ILE A 1 227 ? -7.443 14.830 -3.915 1.00 91.94 227 ILE A N 1
ATOM 1780 C CA . ILE A 1 227 ? -7.997 14.762 -2.571 1.00 91.94 227 ILE A CA 1
ATOM 1781 C C . ILE A 1 227 ? -8.670 13.393 -2.417 1.00 91.94 227 ILE A C 1
ATOM 1783 O O . ILE A 1 227 ? -9.707 13.160 -3.040 1.00 91.94 227 ILE A O 1
ATOM 1787 N N . PRO A 1 228 ? -8.165 12.490 -1.551 1.00 94.19 228 PRO A N 1
ATOM 1788 C CA . PRO A 1 228 ? -8.791 11.177 -1.380 1.00 94.19 228 PRO A CA 1
ATOM 1789 C C . PRO A 1 228 ? -10.237 11.263 -0.872 1.00 94.19 228 PRO A C 1
ATOM 1791 O O . PRO A 1 228 ? -11.068 10.389 -1.141 1.00 94.19 228 PRO A O 1
ATOM 1794 N N . GLY A 1 229 ? -10.558 12.339 -0.147 1.00 92.69 229 GLY A N 1
ATOM 1795 C CA . GLY A 1 229 ? -11.879 12.578 0.417 1.00 92.69 229 GLY A CA 1
ATOM 1796 C C . GLY A 1 229 ? -12.316 11.397 1.278 1.00 92.69 229 GLY A C 1
ATOM 1797 O O . GLY A 1 229 ? -11.557 10.900 2.101 1.00 92.69 229 GLY A O 1
ATOM 1798 N N . LYS A 1 230 ? -13.536 10.908 1.055 1.00 96.75 230 LYS A N 1
ATOM 1799 C CA . LYS A 1 230 ? -14.071 9.755 1.795 1.00 96.75 230 LYS A CA 1
ATOM 1800 C C . LYS A 1 230 ? -13.551 8.412 1.300 1.00 96.75 230 LYS A C 1
ATOM 1802 O O . LYS A 1 230 ? -13.806 7.413 1.955 1.00 96.75 230 LYS A O 1
ATOM 1807 N N . SER A 1 231 ? -12.889 8.369 0.144 1.00 97.00 231 SER A N 1
ATOM 1808 C CA . SER A 1 231 ? -12.554 7.104 -0.516 1.00 97.00 231 SER A CA 1
ATOM 1809 C C . SER A 1 231 ? -11.341 6.399 0.083 1.00 97.00 231 SER A C 1
ATOM 1811 O O . SER A 1 231 ? -11.229 5.177 -0.016 1.00 97.00 231 SER A O 1
ATOM 1813 N N . PHE A 1 232 ? -10.451 7.150 0.730 1.00 98.12 232 PHE A N 1
ATOM 1814 C CA . PHE A 1 232 ? -9.280 6.608 1.397 1.00 98.12 232 PHE A CA 1
ATOM 1815 C C . PHE A 1 232 ? -8.780 7.557 2.478 1.00 98.12 232 PHE A C 1
ATOM 1817 O O . PHE A 1 232 ? -8.672 8.759 2.246 1.00 98.12 232 PHE A O 1
ATOM 1824 N N . GLU A 1 233 ? -8.432 7.018 3.641 1.00 97.88 233 GLU A N 1
ATOM 1825 C CA . GLU A 1 233 ? -7.821 7.797 4.713 1.00 97.88 233 GLU A CA 1
ATOM 1826 C C . GLU A 1 233 ? -6.942 6.914 5.597 1.00 97.88 233 GLU A C 1
ATOM 1828 O O . GLU A 1 233 ? -7.161 5.707 5.730 1.00 97.88 233 GLU A O 1
ATOM 1833 N N . VAL A 1 234 ? -5.932 7.532 6.206 1.00 98.06 234 VAL A N 1
ATOM 1834 C CA . VAL A 1 234 ? -5.125 6.901 7.246 1.00 98.06 234 VAL A CA 1
ATOM 1835 C C . VAL A 1 234 ? -5.322 7.682 8.533 1.00 98.06 234 VAL A C 1
ATOM 1837 O O . VAL A 1 234 ? -5.160 8.903 8.565 1.00 98.06 234 VAL A O 1
ATOM 1840 N N . PHE A 1 235 ? -5.629 6.964 9.602 1.00 98.38 235 PHE A N 1
ATOM 1841 C CA . PHE A 1 235 ? -5.734 7.514 10.940 1.00 98.38 235 PHE A CA 1
ATOM 1842 C C . PHE A 1 235 ? -4.625 6.979 11.834 1.00 98.38 235 PHE A C 1
ATOM 1844 O O . PHE A 1 235 ? -4.170 5.845 11.687 1.00 98.38 235 PHE A O 1
ATOM 1851 N N . ILE A 1 236 ? -4.227 7.795 12.801 1.00 96.88 236 ILE A N 1
ATOM 1852 C CA . ILE A 1 236 ? -3.365 7.398 13.906 1.00 96.88 236 ILE A CA 1
ATOM 1853 C C . ILE A 1 236 ? -4.224 7.359 15.162 1.00 96.88 236 ILE A C 1
ATOM 1855 O O . ILE A 1 236 ? -4.642 8.403 15.668 1.00 96.88 236 ILE A O 1
ATOM 1859 N N . VAL A 1 237 ? -4.475 6.153 15.665 1.00 96.19 237 VAL A N 1
ATOM 1860 C CA . VAL A 1 237 ? -5.135 5.936 16.952 1.00 96.19 237 VAL A CA 1
ATOM 1861 C C . VAL A 1 237 ? -4.063 5.844 18.031 1.00 96.19 237 VAL A C 1
ATOM 1863 O O . VAL A 1 237 ? -3.084 5.108 17.883 1.00 96.19 237 VAL A O 1
ATOM 1866 N N . ARG A 1 238 ? -4.230 6.596 19.120 1.00 92.62 238 ARG A N 1
ATOM 1867 C CA . ARG A 1 238 ? -3.346 6.554 20.287 1.00 92.62 238 ARG A CA 1
ATOM 1868 C C . ARG A 1 238 ? -4.120 6.249 21.556 1.00 92.62 238 ARG A C 1
ATOM 1870 O O . ARG A 1 238 ? -5.032 6.996 21.895 1.00 92.62 238 ARG A O 1
ATOM 1877 N N . SER A 1 239 ? -3.693 5.213 22.275 1.00 90.94 239 SER A N 1
ATOM 1878 C CA . SER A 1 239 ? -4.092 4.971 23.666 1.00 90.94 239 SER A CA 1
ATOM 1879 C C . SER A 1 239 ? -3.412 5.984 24.586 1.00 90.94 239 SER A C 1
ATOM 1881 O O . SER A 1 239 ? -2.190 6.153 24.527 1.00 90.94 239 SER A O 1
ATOM 1883 N N . LEU A 1 240 ? -4.192 6.638 25.444 1.00 82.12 240 LEU A N 1
ATOM 1884 C CA . LEU A 1 240 ? -3.705 7.602 26.434 1.00 82.12 240 LEU A CA 1
ATOM 1885 C C . LEU A 1 240 ? -3.349 6.936 27.765 1.00 82.12 240 LEU A C 1
ATOM 1887 O O . LEU A 1 240 ? -2.490 7.435 28.491 1.00 82.12 240 LEU A O 1
ATOM 1891 N N . ASP A 1 241 ? -3.929 5.771 28.045 1.00 68.25 241 ASP A N 1
ATOM 1892 C CA . ASP A 1 241 ? -3.603 5.018 29.246 1.00 68.25 241 ASP A CA 1
ATOM 1893 C C . ASP A 1 241 ? -2.218 4.365 29.128 1.00 68.25 241 ASP A C 1
ATOM 1895 O O . ASP A 1 241 ? -1.890 3.688 28.147 1.00 68.25 241 ASP A O 1
ATOM 1899 N N . GLY A 1 242 ? -1.390 4.556 30.161 1.00 47.84 242 GLY A N 1
ATOM 1900 C CA . GLY A 1 242 ? -0.093 3.888 30.317 1.00 47.84 242 GLY A CA 1
ATOM 1901 C C . GLY A 1 242 ? -0.209 2.378 30.553 1.00 47.84 242 GLY A C 1
ATOM 1902 O O . GLY A 1 242 ? 0.784 1.661 30.419 1.00 47.84 242 GLY A O 1
ATOM 1903 N N . SER A 1 243 ? -1.416 1.871 30.834 1.00 42.56 243 SER A N 1
ATOM 1904 C CA . SER A 1 243 ? -1.745 0.451 30.717 1.00 42.56 243 SER A CA 1
ATOM 1905 C C . SER A 1 243 ? -1.903 0.095 29.243 1.00 42.56 243 SER A C 1
ATOM 1907 O O . SER A 1 243 ? -2.989 -0.195 28.743 1.00 42.56 243 SER A O 1
ATOM 1909 N N . VAL A 1 244 ? -0.780 0.121 28.537 1.00 38.91 244 VAL A N 1
ATOM 1910 C CA . VAL A 1 244 ? -0.621 -0.629 27.304 1.00 38.91 244 VAL A CA 1
ATOM 1911 C C . VAL A 1 244 ? -1.059 -2.049 27.641 1.00 38.91 244 VAL A C 1
ATOM 1913 O O . VAL A 1 244 ? -0.474 -2.673 28.532 1.00 38.91 244 VAL A O 1
ATOM 1916 N N . SER A 1 245 ? -2.069 -2.586 26.956 1.00 38.81 245 SER A N 1
ATOM 1917 C CA . SER A 1 245 ? -2.130 -4.035 26.862 1.00 38.81 245 SER A CA 1
ATOM 1918 C C . SER A 1 245 ? -0.813 -4.403 26.180 1.00 38.81 245 SER A C 1
ATOM 1920 O O . SER A 1 245 ? -0.599 -4.130 25.002 1.00 38.81 245 SER A O 1
ATOM 1922 N N . SER A 1 246 ? 0.174 -4.864 26.955 1.00 36.50 246 SER A N 1
ATOM 1923 C CA . SER A 1 246 ? 1.386 -5.448 26.397 1.00 36.50 246 SER A CA 1
ATOM 1924 C C . SER A 1 246 ? 0.873 -6.476 25.412 1.00 36.50 246 SER A C 1
ATOM 1926 O O . SER A 1 246 ? 0.278 -7.445 25.880 1.00 36.50 246 SER A O 1
ATOM 1928 N N . ALA A 1 247 ? 0.961 -6.184 24.113 1.00 37.66 247 ALA A N 1
ATOM 1929 C CA . ALA A 1 247 ? 0.204 -6.853 23.071 1.00 37.66 247 ALA A CA 1
ATOM 1930 C C . ALA A 1 247 ? -0.007 -8.331 23.420 1.00 37.66 247 ALA A C 1
ATOM 1932 O O . ALA A 1 247 ? 0.888 -9.157 23.212 1.00 37.66 247 ALA A O 1
ATOM 1933 N N . ARG A 1 248 ? -1.180 -8.678 23.977 1.00 37.34 248 ARG A N 1
ATOM 1934 C CA . ARG A 1 248 ? -1.683 -10.044 23.873 1.00 37.34 248 ARG A CA 1
ATOM 1935 C C . ARG A 1 248 ? -2.089 -10.106 22.417 1.00 37.34 248 ARG A C 1
ATOM 1937 O O . ARG A 1 248 ? -3.223 -9.770 22.120 1.00 37.34 248 ARG A O 1
ATOM 1944 N N . ASN A 1 249 ? -1.077 -10.338 21.574 1.00 35.84 249 ASN A N 1
ATOM 1945 C CA . ASN A 1 249 ? -1.051 -10.490 20.117 1.00 35.84 249 ASN A CA 1
ATOM 1946 C C . ASN A 1 249 ? 0.216 -9.913 19.451 1.00 35.84 249 ASN A C 1
ATOM 1948 O O . ASN A 1 249 ? 0.275 -9.814 18.229 1.00 35.84 249 ASN A O 1
ATOM 1952 N N . LYS A 1 250 ? 1.337 -9.769 20.179 1.00 29.03 250 LYS A N 1
ATOM 1953 C CA . LYS A 1 250 ? 2.467 -10.551 19.657 1.00 29.03 250 LYS A CA 1
ATOM 1954 C C . LYS A 1 250 ? 1.963 -11.994 19.692 1.00 29.03 250 LYS A C 1
ATOM 1956 O O . LYS A 1 250 ? 1.515 -12.404 20.769 1.00 29.03 250 LYS A O 1
ATOM 1961 N N . PRO A 1 251 ? 2.031 -12.787 18.605 1.00 30.17 251 PRO A N 1
ATOM 1962 C CA . PRO A 1 251 ? 2.220 -14.200 18.843 1.00 30.17 251 PRO A CA 1
ATOM 1963 C C . PRO A 1 251 ? 3.368 -14.223 19.834 1.00 30.17 251 PRO A C 1
ATOM 1965 O O . PRO A 1 251 ? 4.445 -13.687 19.542 1.00 30.17 251 PRO A O 1
ATOM 1968 N N . VAL A 1 252 ? 3.124 -14.706 21.050 1.00 29.48 252 VAL A N 1
ATOM 1969 C CA . VAL A 1 252 ? 4.244 -15.132 21.861 1.00 29.48 252 VAL A CA 1
ATOM 1970 C C . VAL A 1 252 ? 4.848 -16.188 20.961 1.00 29.48 252 VAL A C 1
ATOM 1972 O O . VAL A 1 252 ? 4.303 -17.284 20.845 1.00 29.48 252 VAL A O 1
ATOM 1975 N N . VAL A 1 253 ? 5.899 -15.817 20.223 1.00 32.88 253 VAL A N 1
ATOM 1976 C CA . VAL A 1 253 ? 6.815 -16.769 19.630 1.00 32.88 253 VAL A CA 1
ATOM 1977 C C . VAL A 1 253 ? 7.431 -17.368 20.866 1.00 32.88 253 VAL A C 1
ATOM 1979 O O . VAL A 1 253 ? 8.463 -16.926 21.365 1.00 32.88 253 VAL A O 1
ATOM 1982 N N . ASN A 1 254 ? 6.690 -18.296 21.456 1.00 31.44 254 ASN A N 1
ATOM 1983 C CA . ASN A 1 254 ? 7.176 -19.084 22.534 1.00 31.44 254 ASN A CA 1
ATOM 1984 C C . ASN A 1 254 ? 8.157 -19.957 21.784 1.00 31.44 254 ASN A C 1
ATOM 1986 O O . ASN A 1 254 ? 7.790 -20.939 21.137 1.00 31.44 254 ASN A O 1
ATOM 1990 N N . ILE A 1 255 ? 9.425 -19.557 21.822 1.00 38.38 255 ILE A N 1
ATOM 1991 C CA . ILE A 1 255 ? 10.543 -20.437 21.521 1.00 38.38 255 ILE A CA 1
ATOM 1992 C C . ILE A 1 255 ? 10.595 -21.461 22.672 1.00 38.38 255 ILE A C 1
ATOM 1994 O O . ILE A 1 255 ? 11.624 -21.684 23.296 1.00 38.38 255 ILE A O 1
ATOM 1998 N N . SER A 1 256 ? 9.461 -22.074 23.021 1.00 39.50 256 SER A N 1
ATOM 1999 C CA . SER A 1 256 ? 9.405 -23.201 23.922 1.00 39.50 256 SER A CA 1
ATOM 2000 C C . SER A 1 256 ? 9.774 -24.391 23.058 1.00 39.50 256 SER A C 1
ATOM 2002 O O . SER A 1 256 ? 8.924 -25.009 22.412 1.00 39.50 256 SER A O 1
ATOM 2004 N N . ARG A 1 257 ? 11.071 -24.694 23.028 1.00 48.34 257 ARG A N 1
ATOM 2005 C CA . ARG A 1 257 ? 11.624 -25.898 22.395 1.00 48.34 257 ARG A CA 1
ATOM 2006 C C . ARG A 1 257 ? 10.982 -27.200 22.927 1.00 48.34 257 ARG A C 1
ATOM 2008 O O . ARG A 1 257 ? 11.240 -28.252 22.357 1.00 48.34 257 ARG A O 1
ATOM 2015 N N . SER A 1 258 ? 10.159 -27.123 23.980 1.00 50.16 258 SER A N 1
ATOM 2016 C CA . SER A 1 258 ? 9.567 -28.230 24.737 1.00 50.16 258 SER A CA 1
ATOM 2017 C C . SER A 1 258 ? 8.077 -28.515 24.491 1.00 50.16 258 SER A C 1
ATOM 2019 O O . SER A 1 258 ? 7.632 -29.590 24.865 1.00 50.16 258 SER A O 1
ATOM 2021 N N . ASN A 1 259 ? 7.288 -27.607 23.895 1.00 63.72 259 ASN A N 1
ATOM 2022 C CA . ASN A 1 259 ? 5.823 -27.799 23.826 1.00 63.72 259 ASN A CA 1
ATOM 2023 C C . ASN A 1 259 ? 5.347 -28.519 22.561 1.00 63.72 259 ASN A C 1
ATOM 2025 O O . ASN A 1 259 ? 4.281 -29.121 22.572 1.00 63.72 259 ASN A O 1
ATOM 2029 N N . PHE A 1 260 ? 6.112 -28.452 21.472 1.00 65.81 260 PHE A N 1
ATOM 2030 C CA . PHE A 1 260 ? 5.797 -29.160 20.233 1.00 65.81 260 PHE A CA 1
ATOM 2031 C C . PHE A 1 260 ? 7.050 -29.824 19.686 1.00 65.81 260 PHE A C 1
ATOM 2033 O O . PHE A 1 260 ? 8.103 -29.188 19.533 1.00 65.81 260 PHE A O 1
ATOM 2040 N N . THR A 1 261 ? 6.926 -31.101 19.345 1.00 66.00 261 THR A N 1
ATOM 2041 C CA . THR A 1 261 ? 7.971 -31.813 18.618 1.00 66.00 261 THR A CA 1
ATOM 2042 C C . THR A 1 261 ? 7.540 -32.061 17.187 1.00 66.00 261 THR A C 1
ATOM 2044 O O . THR A 1 261 ? 6.376 -32.318 16.898 1.00 66.00 261 THR A O 1
ATOM 2047 N N . PHE A 1 262 ? 8.507 -31.922 16.289 1.00 67.50 262 PHE A N 1
ATOM 2048 C CA . PHE A 1 262 ? 8.350 -32.196 14.874 1.00 67.50 262 PHE A CA 1
ATOM 2049 C C . PHE A 1 262 ? 9.344 -33.301 14.569 1.00 67.50 262 PHE A C 1
ATOM 2051 O O . PHE A 1 262 ? 10.555 -33.089 14.687 1.00 67.50 262 PHE A O 1
ATOM 2058 N N . LYS A 1 263 ? 8.834 -34.487 14.262 1.00 65.12 263 LYS A N 1
ATOM 2059 C CA . LYS A 1 263 ? 9.640 -35.653 13.927 1.00 65.12 263 LYS A CA 1
ATOM 2060 C C . LYS A 1 263 ? 9.238 -36.122 12.546 1.00 65.12 263 LYS A C 1
ATOM 2062 O O . LYS A 1 263 ? 8.064 -36.351 12.291 1.00 65.12 263 LYS A O 1
ATOM 2067 N N . LEU A 1 264 ? 10.202 -36.290 11.654 1.00 58.75 264 LEU A N 1
ATOM 2068 C CA . LEU A 1 264 ? 9.927 -37.005 10.421 1.00 58.75 264 LEU A CA 1
ATOM 2069 C C . LEU A 1 264 ? 9.790 -38.495 10.753 1.00 58.75 264 LEU A C 1
ATOM 2071 O O . LEU A 1 264 ? 10.672 -39.064 11.393 1.00 58.75 264 LEU A O 1
ATOM 2075 N N . VAL A 1 265 ? 8.674 -39.107 10.366 1.00 59.69 265 VAL A N 1
ATOM 2076 C CA . VAL A 1 265 ? 8.421 -40.537 10.625 1.00 59.69 265 VAL A CA 1
ATOM 2077 C C . VAL A 1 265 ? 8.506 -41.353 9.333 1.00 59.69 265 VAL A C 1
ATOM 2079 O O . VAL A 1 265 ? 8.754 -42.553 9.386 1.00 59.69 265 VAL A O 1
ATOM 2082 N N . ARG A 1 266 ? 8.362 -40.707 8.165 1.00 62.44 266 ARG A N 1
ATOM 2083 C CA . ARG A 1 266 ? 8.545 -41.291 6.821 1.00 62.44 266 ARG A CA 1
ATOM 2084 C C . ARG A 1 266 ? 9.075 -40.220 5.864 1.00 62.44 266 ARG A C 1
ATOM 2086 O O . ARG A 1 266 ? 8.872 -39.043 6.136 1.00 62.44 266 ARG A O 1
ATOM 2093 N N . ASN A 1 267 ? 9.647 -40.606 4.720 1.00 57.50 267 ASN A N 1
ATOM 2094 C CA . ASN A 1 267 ? 10.264 -39.691 3.734 1.00 57.50 267 ASN A CA 1
ATOM 2095 C C . ASN A 1 267 ? 9.409 -38.472 3.325 1.00 57.50 267 ASN A C 1
ATOM 2097 O O . ASN A 1 267 ? 9.960 -37.468 2.893 1.00 57.50 267 ASN A O 1
ATOM 2101 N N . ASN A 1 268 ? 8.083 -38.540 3.463 1.00 68.56 268 ASN A N 1
ATOM 2102 C CA . ASN A 1 268 ? 7.152 -37.454 3.151 1.00 68.56 268 ASN A CA 1
ATOM 2103 C C . ASN A 1 268 ? 6.181 -37.114 4.298 1.00 68.56 268 ASN A C 1
ATOM 2105 O O . ASN A 1 268 ? 5.187 -36.436 4.065 1.00 68.56 268 ASN A O 1
ATOM 2109 N N . THR A 1 269 ? 6.389 -37.645 5.508 1.00 70.44 269 THR A N 1
ATOM 2110 C CA . THR A 1 269 ? 5.421 -37.531 6.611 1.00 70.44 269 THR A CA 1
ATOM 2111 C C . THR A 1 269 ? 6.066 -36.907 7.839 1.00 70.44 269 THR A C 1
ATOM 2113 O O . THR A 1 269 ? 6.926 -37.515 8.489 1.00 70.44 269 THR A O 1
ATOM 2116 N N . LEU A 1 270 ? 5.604 -35.708 8.188 1.00 72.31 270 LEU A N 1
ATOM 2117 C CA . LEU A 1 270 ? 5.966 -35.024 9.418 1.00 72.31 270 LEU A CA 1
ATOM 2118 C C . LEU A 1 270 ? 4.958 -35.374 10.515 1.00 72.31 270 LEU A C 1
ATOM 2120 O O . LEU A 1 270 ? 3.767 -35.110 10.386 1.00 72.31 270 LEU A O 1
ATOM 2124 N N . CYS A 1 271 ? 5.445 -35.948 11.605 1.00 73.50 271 CYS A N 1
ATOM 2125 C CA . CYS A 1 271 ? 4.689 -36.152 12.828 1.00 73.50 271 CYS A CA 1
ATOM 2126 C C . CYS A 1 271 ? 4.870 -34.944 13.747 1.00 73.50 271 CYS A C 1
ATOM 2128 O O . CYS A 1 271 ? 5.991 -34.541 14.075 1.00 73.50 271 CYS A O 1
ATOM 2130 N N . ILE A 1 272 ? 3.745 -34.362 14.138 1.00 77.69 272 ILE A N 1
ATOM 2131 C CA . ILE A 1 272 ? 3.650 -33.197 15.002 1.00 77.69 272 ILE A CA 1
ATOM 2132 C C . ILE A 1 272 ? 3.057 -33.667 16.322 1.00 77.69 272 ILE A C 1
ATOM 2134 O O . ILE A 1 272 ? 1.883 -34.026 16.369 1.00 77.69 272 ILE A O 1
ATOM 2138 N N . THR A 1 273 ? 3.836 -33.646 17.397 1.00 76.62 273 THR A N 1
ATOM 2139 C CA . THR A 1 273 ? 3.344 -34.016 18.729 1.00 76.62 273 THR A CA 1
ATOM 2140 C C . THR A 1 273 ? 3.195 -32.772 19.587 1.00 76.62 273 THR A C 1
ATOM 2142 O O . THR A 1 273 ? 4.169 -32.045 19.804 1.00 76.62 273 THR A O 1
ATOM 2145 N N . ASN A 1 274 ? 1.988 -32.548 20.104 1.00 77.38 274 ASN A N 1
ATOM 2146 C CA . ASN A 1 274 ? 1.726 -31.515 21.100 1.00 77.38 274 ASN A CA 1
ATOM 2147 C C . ASN A 1 274 ? 2.030 -32.069 22.498 1.00 77.38 274 ASN A C 1
ATOM 2149 O O . ASN A 1 274 ? 1.406 -33.028 22.925 1.00 77.38 274 ASN A O 1
ATOM 2153 N N . GLN A 1 275 ? 2.973 -31.473 23.213 1.00 74.12 275 GLN A N 1
ATOM 2154 C CA . GLN A 1 275 ? 3.340 -31.803 24.598 1.00 74.12 275 GLN A CA 1
ATOM 2155 C C . GLN A 1 275 ? 3.057 -30.633 25.557 1.00 74.12 275 GLN A C 1
ATOM 2157 O O . GLN A 1 275 ? 3.419 -30.687 26.729 1.00 74.12 275 GLN A O 1
ATOM 2162 N N . GLY A 1 276 ? 2.451 -29.554 25.050 1.00 72.75 276 GLY A N 1
ATOM 2163 C CA . GLY A 1 276 ? 2.151 -28.337 25.792 1.00 72.75 276 GLY A CA 1
ATOM 2164 C C . GLY A 1 276 ? 0.690 -28.267 26.224 1.00 72.75 276 GLY A C 1
ATOM 2165 O O . GLY A 1 276 ? 0.206 -29.104 26.976 1.00 72.75 276 GLY A O 1
ATOM 2166 N N . VAL A 1 277 ? -0.010 -27.229 25.768 1.00 69.88 277 VAL A N 1
ATOM 2167 C CA . VAL A 1 277 ? -1.430 -26.987 26.069 1.00 69.88 277 VAL A CA 1
ATOM 2168 C C . VAL A 1 277 ? -2.318 -27.458 24.910 1.00 69.88 277 VAL A C 1
ATOM 2170 O O . VAL A 1 277 ? -1.871 -27.407 23.762 1.00 69.88 277 VAL A O 1
ATOM 2173 N N . PRO A 1 278 ? -3.562 -27.911 25.159 1.00 72.38 278 PRO A N 1
ATOM 2174 C CA . PRO A 1 278 ? -4.450 -28.356 24.089 1.00 72.38 278 PRO A CA 1
ATOM 2175 C C . PRO A 1 278 ? -4.766 -27.202 23.131 1.00 72.38 278 PRO A C 1
ATOM 2177 O O . PRO A 1 278 ? -5.100 -26.106 23.579 1.00 72.38 278 PRO A O 1
ATOM 2180 N N . LEU A 1 279 ? -4.708 -27.455 21.822 1.00 71.44 279 LEU A N 1
ATOM 2181 C CA . LEU A 1 279 ? -5.140 -26.497 20.803 1.00 71.44 279 LEU A CA 1
ATOM 2182 C C . LEU A 1 279 ? -6.522 -26.894 20.278 1.00 71.44 279 LEU A C 1
ATOM 2184 O O . LEU A 1 279 ? -6.738 -28.042 19.878 1.00 71.44 279 LEU A O 1
ATOM 2188 N N . THR A 1 280 ? -7.455 -25.941 20.292 1.00 65.19 280 THR A N 1
ATOM 2189 C CA . THR A 1 280 ? -8.830 -26.120 19.807 1.00 65.19 280 THR A CA 1
ATOM 2190 C C . THR A 1 280 ? -9.117 -25.130 18.679 1.00 65.19 280 THR A C 1
ATOM 2192 O O . THR A 1 280 ? -8.752 -23.959 18.773 1.00 65.19 280 THR A O 1
ATOM 2195 N N . GLY A 1 281 ? -9.757 -25.610 17.610 1.00 62.41 281 GLY A N 1
ATOM 2196 C CA . GLY A 1 281 ? -10.142 -24.820 16.438 1.00 62.41 281 GLY A CA 1
ATOM 2197 C C . GLY A 1 281 ? -9.032 -24.642 15.393 1.00 62.41 281 GLY A C 1
ATOM 2198 O O . GLY A 1 281 ? -7.870 -24.464 15.752 1.00 62.41 281 GLY A O 1
ATOM 2199 N N . ASN A 1 282 ? -9.432 -24.701 14.109 1.00 66.81 282 ASN A N 1
ATOM 2200 C CA . ASN A 1 282 ? -8.712 -24.370 12.859 1.00 66.81 282 ASN A CA 1
ATOM 2201 C C . ASN A 1 282 ? -7.211 -24.082 13.012 1.00 66.81 282 ASN A C 1
ATOM 2203 O O . ASN A 1 282 ? -6.750 -22.967 12.761 1.00 66.81 282 ASN A O 1
ATOM 2207 N N . THR A 1 283 ? -6.451 -25.080 13.455 1.00 74.75 283 THR A N 1
ATOM 2208 C CA . THR A 1 283 ? -5.037 -24.904 13.745 1.00 74.75 283 THR A CA 1
ATOM 2209 C C . THR A 1 283 ? -4.280 -25.041 12.437 1.00 74.75 283 THR A C 1
ATOM 2211 O O . THR A 1 283 ? -4.309 -26.081 11.792 1.00 74.75 283 THR A O 1
ATOM 2214 N N . GLU A 1 284 ? -3.603 -23.993 12.008 1.00 81.38 284 GLU A N 1
ATOM 2215 C CA . GLU A 1 284 ? -2.883 -23.983 10.747 1.00 81.38 284 GLU A CA 1
ATOM 2216 C C . GLU A 1 284 ? -1.429 -24.403 10.954 1.00 81.38 284 GLU A C 1
ATOM 2218 O O . GLU A 1 284 ? -0.699 -23.814 11.747 1.00 81.38 284 GLU A O 1
ATOM 2223 N N . PHE A 1 285 ? -0.994 -25.408 10.209 1.00 81.00 285 PHE A N 1
ATOM 2224 C CA . PHE A 1 285 ? 0.398 -25.788 10.068 1.00 81.00 285 PHE A CA 1
ATOM 2225 C C . PHE A 1 285 ? 0.945 -25.249 8.744 1.00 81.00 285 PHE A C 1
ATOM 2227 O O . PHE A 1 285 ? 0.346 -25.449 7.688 1.00 81.00 285 PHE A O 1
ATOM 2234 N N . THR A 1 286 ? 2.104 -24.598 8.778 1.00 80.06 286 THR A N 1
ATOM 2235 C CA . THR A 1 286 ? 2.793 -24.134 7.567 1.00 80.06 286 THR A CA 1
ATOM 2236 C C . THR A 1 286 ? 4.271 -24.480 7.602 1.00 80.06 286 THR A C 1
ATOM 2238 O O . THR A 1 286 ? 4.934 -24.319 8.630 1.00 80.06 286 THR A O 1
ATOM 2241 N N . ILE A 1 287 ? 4.799 -24.893 6.455 1.00 76.94 287 ILE A N 1
ATOM 2242 C CA . ILE A 1 287 ? 6.228 -25.073 6.207 1.00 76.94 287 ILE A CA 1
ATOM 2243 C C . ILE A 1 287 ? 6.700 -23.873 5.404 1.00 76.94 287 ILE A C 1
ATOM 2245 O O . ILE A 1 287 ? 6.110 -23.559 4.375 1.00 76.94 287 ILE A O 1
ATOM 2249 N N . HIS A 1 288 ? 7.773 -23.236 5.854 1.00 74.81 288 HIS A N 1
ATOM 2250 C CA . HIS A 1 288 ? 8.401 -22.107 5.188 1.00 74.81 288 HIS A CA 1
ATOM 2251 C C . HIS A 1 288 ? 9.830 -22.449 4.766 1.00 74.81 288 HIS A C 1
ATOM 2253 O O . HIS A 1 288 ? 10.533 -23.175 5.478 1.00 74.81 288 HIS A O 1
ATOM 2259 N N . SER A 1 289 ? 10.289 -21.888 3.651 1.00 73.19 289 SER A N 1
ATOM 2260 C CA . SER A 1 289 ? 11.713 -21.830 3.310 1.00 73.19 289 SER A CA 1
ATOM 2261 C C . SER A 1 289 ? 12.479 -20.981 4.339 1.00 73.19 289 SER A C 1
ATOM 2263 O O . SER A 1 289 ? 11.888 -20.248 5.139 1.00 73.19 289 SER A O 1
ATOM 2265 N N . LEU A 1 290 ? 13.816 -21.012 4.297 1.00 61.25 290 LEU A N 1
ATOM 2266 C CA . LEU A 1 290 ? 14.620 -20.052 5.064 1.00 61.25 290 LEU A CA 1
ATOM 2267 C C . LEU A 1 290 ? 14.429 -18.593 4.610 1.00 61.25 290 LEU A C 1
ATOM 2269 O O . LEU A 1 290 ? 14.632 -17.701 5.431 1.00 61.25 290 LEU A O 1
ATOM 2273 N N . SER A 1 291 ? 14.011 -18.347 3.360 1.00 56.31 291 SER A N 1
ATOM 2274 C CA . SER A 1 291 ? 13.638 -17.003 2.884 1.00 56.31 291 SER A CA 1
ATOM 2275 C C . SER A 1 291 ? 12.293 -16.523 3.442 1.00 56.31 291 SER A C 1
ATOM 2277 O O . SER A 1 291 ? 11.999 -15.337 3.371 1.00 56.31 291 SER A O 1
ATOM 2279 N N . GLY A 1 292 ? 11.498 -17.411 4.054 1.00 53.56 292 GLY A N 1
ATOM 2280 C CA . GLY A 1 292 ? 10.186 -17.085 4.619 1.00 53.56 292 GLY A CA 1
ATOM 2281 C C . GLY A 1 292 ? 9.001 -17.332 3.679 1.00 53.56 292 GLY A C 1
ATOM 2282 O O . GLY A 1 292 ? 7.874 -17.016 4.057 1.00 53.56 292 GLY A O 1
ATOM 2283 N N . ARG A 1 293 ? 9.231 -17.920 2.497 1.00 68.75 293 ARG A N 1
ATOM 2284 C CA . ARG A 1 293 ? 8.183 -18.372 1.569 1.00 68.75 293 ARG A CA 1
ATOM 2285 C C . ARG A 1 293 ? 7.423 -19.558 2.143 1.00 68.75 293 ARG A C 1
ATOM 2287 O O . ARG A 1 293 ? 8.056 -20.507 2.598 1.00 68.75 293 ARG A O 1
ATOM 2294 N N . VAL A 1 294 ? 6.094 -19.564 2.041 1.00 75.06 294 VAL A N 1
ATOM 2295 C CA . VAL A 1 294 ? 5.260 -20.709 2.437 1.00 75.06 294 VAL A CA 1
ATOM 2296 C C . VAL A 1 294 ? 5.334 -21.795 1.361 1.00 75.06 294 VAL A C 1
ATOM 2298 O O . VAL A 1 294 ? 4.891 -21.611 0.238 1.00 75.06 294 VAL A O 1
ATOM 2301 N N . ILE A 1 295 ? 5.882 -22.953 1.712 1.00 72.19 295 ILE A N 1
ATOM 2302 C CA . ILE A 1 295 ? 6.039 -24.114 0.823 1.00 72.19 295 ILE A CA 1
ATOM 2303 C C . ILE A 1 295 ? 4.833 -25.046 0.924 1.00 72.19 295 ILE A C 1
ATOM 2305 O O . ILE A 1 295 ? 4.423 -25.664 -0.054 1.00 72.19 295 ILE A O 1
ATOM 2309 N N . ALA A 1 296 ? 4.271 -25.166 2.124 1.00 76.69 296 ALA A N 1
ATOM 2310 C CA . ALA A 1 296 ? 3.100 -25.985 2.373 1.00 76.69 296 ALA A CA 1
ATOM 2311 C C . ALA A 1 296 ? 2.250 -25.343 3.464 1.00 76.69 296 ALA A C 1
ATOM 2313 O O . ALA A 1 296 ? 2.783 -24.799 4.434 1.00 76.69 296 ALA A O 1
ATOM 2314 N N . ARG A 1 297 ? 0.931 -25.432 3.311 1.00 82.56 297 ARG A N 1
ATOM 2315 C CA . ARG A 1 297 ? -0.062 -24.974 4.281 1.00 82.56 297 ARG A CA 1
ATOM 2316 C C . ARG A 1 297 ? -1.078 -26.080 4.486 1.00 82.56 297 ARG A C 1
ATOM 2318 O O . ARG A 1 297 ? -1.514 -26.708 3.525 1.00 82.56 297 ARG A O 1
ATOM 2325 N N . HIS A 1 298 ? -1.451 -26.300 5.734 1.00 82.25 298 HIS A N 1
ATOM 2326 C CA . HIS A 1 298 ? -2.383 -27.345 6.103 1.00 82.25 298 HIS A CA 1
ATOM 2327 C C . HIS A 1 298 ? -3.221 -26.937 7.300 1.00 82.25 298 HIS A C 1
ATOM 2329 O O . HIS A 1 298 ? -2.691 -26.502 8.319 1.00 82.25 298 HIS A O 1
ATOM 2335 N N . LEU A 1 299 ? -4.532 -27.117 7.201 1.00 79.06 299 LEU A N 1
ATOM 2336 C CA . LEU A 1 299 ? -5.427 -26.938 8.335 1.00 79.06 299 LEU A CA 1
ATOM 2337 C C . LEU A 1 299 ? -5.482 -28.251 9.111 1.00 79.06 299 LEU A C 1
ATOM 2339 O O . LEU A 1 299 ? -6.081 -29.235 8.684 1.00 79.06 299 LEU A O 1
ATOM 2343 N N . THR A 1 300 ? -4.831 -28.261 10.265 1.00 65.88 300 THR A N 1
ATOM 2344 C CA . THR A 1 300 ? -5.041 -29.286 11.280 1.00 65.88 300 THR A CA 1
ATOM 2345 C C . THR A 1 300 ? -6.335 -28.977 12.035 1.00 65.88 300 THR A C 1
ATOM 2347 O O . THR A 1 300 ? -6.704 -27.817 12.240 1.00 65.88 300 THR A O 1
ATOM 2350 N N . GLY A 1 301 ? -7.059 -30.027 12.420 1.00 71.94 301 GLY A N 1
ATOM 2351 C CA . GLY A 1 301 ? -8.196 -29.894 13.325 1.00 71.94 301 GLY A CA 1
ATOM 2352 C C . GLY A 1 301 ? -7.732 -29.545 14.743 1.00 71.94 301 GLY A C 1
ATOM 2353 O O . GLY A 1 301 ? -6.814 -28.756 14.953 1.00 71.94 301 GLY A O 1
ATOM 2354 N N . ASN A 1 302 ? -8.347 -30.165 15.743 1.00 72.62 302 ASN A N 1
ATOM 2355 C CA . ASN A 1 302 ? -7.887 -30.019 17.123 1.00 72.62 302 ASN A CA 1
ATOM 2356 C C . ASN A 1 302 ? -6.583 -30.804 17.343 1.00 72.62 302 ASN A C 1
ATOM 2358 O O . ASN A 1 302 ? -6.441 -31.922 16.848 1.00 72.62 302 ASN A O 1
ATOM 2362 N N . LEU A 1 303 ? -5.669 -30.250 18.143 1.00 73.50 303 LEU A N 1
ATOM 2363 C CA . LEU A 1 303 ? -4.409 -30.886 18.548 1.00 73.50 303 LEU A CA 1
ATOM 2364 C C . LEU A 1 303 ? -4.362 -30.996 20.086 1.00 73.50 303 LEU A C 1
ATOM 2366 O O . LEU A 1 303 ? -3.813 -30.110 20.752 1.00 73.50 303 LEU A O 1
ATOM 2370 N N . PRO A 1 304 ? -4.958 -32.049 20.680 1.00 76.25 304 PRO A N 1
ATOM 2371 C CA . PRO A 1 304 ? -4.890 -32.303 22.121 1.00 76.25 304 PRO A CA 1
ATOM 2372 C C . PRO A 1 304 ? -3.460 -32.540 22.635 1.00 76.25 304 PRO A C 1
ATOM 2374 O O . PRO A 1 304 ? -2.562 -32.919 21.883 1.00 76.25 304 PRO A O 1
ATOM 2377 N N . VAL A 1 305 ? -3.243 -32.374 23.941 1.00 79.44 305 VAL A N 1
ATOM 2378 C CA . VAL A 1 305 ? -1.945 -32.673 24.578 1.00 79.44 305 VAL A CA 1
ATOM 2379 C C . VAL A 1 305 ? -1.654 -34.171 24.502 1.00 79.44 305 VAL A C 1
ATOM 2381 O O . VAL A 1 305 ? -2.554 -34.993 24.644 1.00 79.44 305 VAL A O 1
ATOM 2384 N N . ASN A 1 306 ? -0.390 -34.518 24.281 1.00 75.81 306 ASN A N 1
ATOM 2385 C CA . ASN A 1 306 ? 0.136 -35.869 24.087 1.00 75.81 306 ASN A CA 1
ATOM 2386 C C . ASN A 1 306 ? -0.452 -36.624 22.885 1.00 75.81 306 ASN A C 1
ATOM 2388 O O . ASN A 1 306 ? -0.327 -37.845 22.807 1.00 75.81 306 ASN A O 1
ATOM 2392 N N . THR A 1 307 ? -1.049 -35.916 21.923 1.00 73.19 307 THR A N 1
ATOM 2393 C CA . THR A 1 307 ? -1.458 -36.503 20.640 1.00 73.19 307 THR A CA 1
ATOM 2394 C C . THR A 1 307 ? -0.489 -36.130 19.528 1.00 73.19 307 THR A C 1
ATOM 2396 O O . THR A 1 307 ? 0.184 -35.096 19.577 1.00 73.19 307 THR A O 1
ATOM 2399 N N . SER A 1 308 ? -0.401 -37.016 18.537 1.00 73.44 308 SER A N 1
ATOM 2400 C CA . SER A 1 308 ? 0.447 -36.852 17.362 1.00 73.44 308 SER A CA 1
ATOM 2401 C C . SER A 1 308 ? -0.413 -36.734 16.113 1.00 73.44 308 SER A C 1
ATOM 2403 O O . SER A 1 308 ? -1.336 -37.523 15.921 1.00 73.44 308 SER A O 1
ATOM 2405 N N . TYR A 1 309 ? -0.095 -35.758 15.270 1.00 77.62 309 TYR A N 1
ATOM 2406 C CA . TYR A 1 309 ? -0.725 -35.549 13.975 1.00 77.62 309 TYR A CA 1
ATOM 2407 C C . TYR A 1 309 ? 0.284 -35.808 12.861 1.00 77.62 309 TYR A C 1
ATOM 2409 O O . TYR A 1 309 ? 1.364 -35.216 12.854 1.00 77.62 309 TYR A O 1
ATOM 2417 N N . GLU A 1 310 ? -0.062 -36.684 11.921 1.00 80.12 310 GLU A N 1
ATO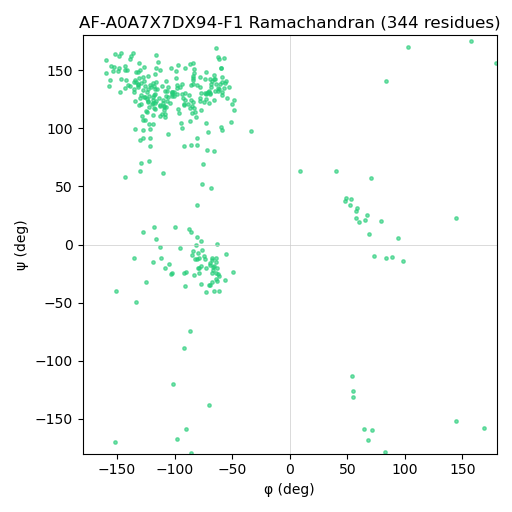M 2418 C CA . GLU A 1 310 ? 0.755 -36.946 10.738 1.00 80.12 310 GLU A CA 1
ATOM 2419 C C . GLU A 1 310 ? 0.312 -36.036 9.590 1.00 80.12 310 GLU A C 1
ATOM 2421 O O . GLU A 1 310 ? -0.830 -36.092 9.138 1.00 80.12 310 GLU A O 1
ATOM 2426 N N . TYR A 1 311 ? 1.233 -35.208 9.103 1.00 77.44 311 TYR A N 1
ATOM 2427 C CA . TYR A 1 311 ? 1.054 -34.411 7.899 1.00 77.44 311 TYR A CA 1
ATOM 2428 C C . TYR A 1 311 ? 1.939 -34.951 6.780 1.00 77.44 311 TYR A C 1
ATOM 2430 O O . TYR A 1 311 ? 3.169 -34.955 6.899 1.00 77.44 311 TYR A O 1
ATOM 2438 N N . GLN A 1 312 ? 1.315 -35.390 5.687 1.00 75.50 312 GLN A N 1
ATOM 2439 C CA . GLN A 1 312 ? 2.036 -35.740 4.471 1.00 75.50 312 GLN A CA 1
ATOM 2440 C C . GLN A 1 312 ? 2.237 -34.497 3.614 1.00 75.50 312 GLN A C 1
ATOM 2442 O O . GLN A 1 312 ? 1.266 -33.889 3.165 1.00 75.50 312 GLN A O 1
ATOM 2447 N N . PHE A 1 313 ? 3.491 -34.117 3.393 1.00 70.31 313 PHE A N 1
ATOM 2448 C CA . PHE A 1 313 ? 3.819 -32.976 2.548 1.00 70.31 313 PHE A CA 1
ATOM 2449 C C . PHE A 1 313 ? 4.029 -33.407 1.084 1.00 70.31 313 PHE A C 1
ATOM 2451 O O . PHE A 1 313 ? 4.426 -34.550 0.831 1.00 70.31 313 PHE A O 1
ATOM 2458 N N . PRO A 1 314 ? 3.767 -32.519 0.102 1.00 63.31 314 PRO A N 1
ATOM 2459 C CA . PRO A 1 314 ? 3.962 -32.828 -1.314 1.00 63.31 314 PRO A CA 1
ATOM 2460 C C . PRO A 1 314 ? 5.420 -33.199 -1.634 1.00 63.31 314 PRO A C 1
ATOM 2462 O O . PRO A 1 314 ? 6.347 -32.689 -1.008 1.00 63.31 314 PRO A O 1
ATOM 2465 N N . ALA A 1 315 ? 5.641 -34.027 -2.661 1.00 57.81 315 ALA A N 1
ATOM 2466 C CA . ALA A 1 315 ? 6.974 -34.497 -3.082 1.00 57.81 315 ALA A CA 1
ATOM 2467 C C . ALA A 1 315 ? 7.935 -33.387 -3.577 1.00 57.81 315 ALA A C 1
ATOM 2469 O O . ALA A 1 315 ? 9.062 -33.671 -3.970 1.00 57.81 315 ALA A O 1
ATOM 2470 N N . THR A 1 316 ? 7.497 -32.128 -3.574 1.00 56.62 316 THR A N 1
ATOM 2471 C CA . THR A 1 316 ? 8.249 -30.949 -4.019 1.00 56.62 316 THR A CA 1
ATOM 2472 C C . THR A 1 316 ? 9.181 -30.372 -2.953 1.00 56.62 316 THR A C 1
ATOM 2474 O O . THR A 1 316 ? 9.948 -29.459 -3.262 1.00 56.62 316 THR A O 1
ATOM 2477 N N . ILE A 1 317 ? 9.154 -30.878 -1.713 1.00 60.91 317 ILE A N 1
ATOM 2478 C CA . ILE A 1 317 ? 10.085 -30.427 -0.672 1.00 60.91 317 ILE A CA 1
ATOM 2479 C C . ILE A 1 317 ? 11.404 -31.207 -0.779 1.00 60.91 317 ILE A C 1
ATOM 2481 O O . ILE A 1 317 ? 11.445 -32.417 -0.564 1.00 60.91 317 ILE A O 1
ATOM 2485 N N . SER A 1 318 ? 12.481 -30.505 -1.139 1.00 58.81 318 SER A N 1
ATOM 2486 C CA . SER A 1 318 ? 13.834 -31.048 -1.301 1.00 58.81 318 SER A CA 1
ATOM 2487 C C . SER A 1 318 ? 14.621 -31.076 0.019 1.00 58.81 318 SER A C 1
ATOM 2489 O O . SER A 1 318 ? 14.126 -30.689 1.076 1.00 58.81 318 SER A O 1
ATOM 2491 N N . ASN A 1 319 ? 15.871 -31.550 -0.016 1.00 56.69 319 ASN A N 1
ATOM 2492 C CA . ASN A 1 319 ? 16.746 -31.435 1.148 1.00 56.69 319 ASN A CA 1
ATOM 2493 C C . ASN A 1 319 ? 17.192 -29.962 1.316 1.00 56.69 319 ASN A C 1
ATOM 2495 O O . ASN A 1 319 ? 18.053 -29.491 0.581 1.00 56.69 319 ASN A O 1
ATOM 2499 N N . GLY A 1 320 ? 16.626 -29.234 2.277 1.00 59.53 320 GLY A N 1
ATOM 2500 C CA . GLY A 1 320 ? 17.175 -28.010 2.867 1.00 59.53 320 GLY A CA 1
ATOM 2501 C C . GLY A 1 320 ? 16.749 -27.747 4.324 1.00 59.53 320 GLY A C 1
ATOM 2502 O O . GLY A 1 320 ? 16.177 -28.585 5.020 1.00 59.53 320 GLY A O 1
ATOM 2503 N N . MET A 1 321 ? 17.042 -26.561 4.833 1.00 57.41 321 MET A N 1
ATOM 2504 C CA . MET A 1 321 ? 16.522 -26.108 6.125 1.00 57.41 321 MET A CA 1
ATOM 2505 C C . MET A 1 321 ? 15.145 -25.471 5.931 1.00 57.41 321 MET A C 1
ATOM 2507 O O . MET A 1 321 ? 14.949 -24.673 5.017 1.00 57.41 321 MET A O 1
ATOM 2511 N N . TYR A 1 322 ? 14.211 -25.778 6.828 1.00 69.44 322 TYR A N 1
ATOM 2512 C CA . TYR A 1 322 ? 12.853 -25.249 6.786 1.00 69.44 322 TYR A CA 1
ATOM 2513 C C . TYR A 1 322 ? 12.434 -24.689 8.137 1.00 69.44 322 TYR A C 1
ATOM 2515 O O . TYR A 1 322 ? 12.929 -25.078 9.197 1.00 69.44 322 TYR A O 1
ATOM 2523 N N . VAL A 1 323 ? 11.478 -23.773 8.105 1.00 71.88 323 VAL A N 1
ATOM 2524 C CA . VAL A 1 323 ? 10.827 -23.234 9.291 1.00 71.88 323 VAL A CA 1
ATOM 2525 C C . VAL A 1 323 ? 9.409 -23.775 9.314 1.00 71.88 323 VAL A C 1
ATOM 2527 O O . VAL A 1 323 ? 8.611 -23.469 8.445 1.00 71.88 323 VAL A O 1
ATOM 2530 N N . CYS A 1 324 ? 9.073 -24.570 10.317 1.00 75.00 324 CYS A N 1
ATOM 2531 C CA . CYS A 1 324 ? 7.711 -25.038 10.533 1.00 75.00 324 CYS A CA 1
ATOM 2532 C C . CYS A 1 324 ? 7.017 -24.126 11.546 1.00 75.00 324 CYS A C 1
ATOM 2534 O O . CYS A 1 324 ? 7.607 -23.802 12.586 1.00 75.00 324 CYS A O 1
ATOM 2536 N N . THR A 1 325 ? 5.773 -23.736 11.272 1.00 76.00 325 THR A N 1
ATOM 2537 C CA . THR A 1 325 ? 4.941 -23.000 12.227 1.00 76.00 325 THR A CA 1
ATOM 2538 C C . THR A 1 325 ? 3.583 -23.650 12.429 1.00 76.00 325 THR A C 1
ATOM 2540 O O . THR A 1 325 ? 2.999 -24.174 11.488 1.00 76.00 325 THR A O 1
ATOM 2543 N N . ILE A 1 326 ? 3.085 -23.589 13.664 1.00 76.44 326 ILE A N 1
ATOM 2544 C CA . ILE A 1 326 ? 1.712 -23.952 14.030 1.00 76.44 326 ILE A CA 1
ATOM 2545 C C . ILE A 1 326 ? 1.041 -22.697 14.565 1.00 76.44 326 ILE A C 1
ATOM 2547 O O . ILE A 1 326 ? 1.530 -22.114 15.534 1.00 76.44 326 ILE A O 1
ATOM 2551 N N . LYS A 1 327 ? -0.064 -22.292 13.950 1.00 74.81 327 LYS A N 1
ATOM 2552 C CA . LYS A 1 327 ? -0.888 -21.162 14.357 1.00 74.81 327 LYS A CA 1
ATOM 2553 C C . LYS A 1 327 ? -2.241 -21.663 14.849 1.00 74.81 327 LYS A C 1
ATOM 2555 O O . LYS A 1 327 ? -2.987 -22.262 14.087 1.00 74.81 327 LYS A O 1
ATOM 2560 N N . ALA A 1 328 ? -2.577 -21.379 16.101 1.00 66.12 328 ALA A N 1
ATOM 2561 C CA . ALA A 1 328 ? -3.889 -21.661 16.680 1.00 66.12 328 ALA A CA 1
ATOM 2562 C C . ALA A 1 328 ? -4.427 -20.379 17.316 1.00 66.12 328 ALA A C 1
ATOM 2564 O O . ALA A 1 328 ? -3.898 -19.905 18.326 1.00 66.12 328 ALA A O 1
ATOM 2565 N N . GLY A 1 329 ? -5.427 -19.770 16.676 1.00 66.44 329 GLY A N 1
ATOM 2566 C CA . GLY A 1 329 ? -5.885 -18.425 17.024 1.00 66.44 329 GLY A CA 1
ATOM 2567 C C . GLY A 1 329 ? -4.723 -17.424 17.016 1.00 66.44 329 GLY A C 1
ATOM 2568 O O . GLY A 1 329 ? -4.114 -17.170 15.974 1.00 66.44 329 GLY A O 1
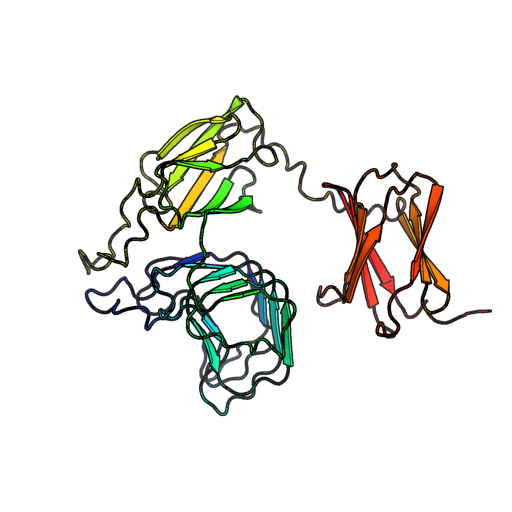ATOM 2569 N N . ASN A 1 330 ? -4.390 -16.901 18.198 1.00 52.88 330 ASN A N 1
ATOM 2570 C CA . ASN A 1 330 ? -3.348 -15.889 18.393 1.00 52.88 330 ASN A CA 1
ATOM 2571 C C . ASN A 1 330 ? -1.973 -16.465 18.784 1.00 52.88 330 ASN A C 1
ATOM 2573 O O . ASN A 1 330 ? -1.005 -15.719 18.943 1.00 52.88 330 ASN A O 1
ATOM 2577 N N . MET A 1 331 ? -1.864 -17.783 18.963 1.00 54.16 331 MET A N 1
ATOM 2578 C CA . MET A 1 331 ? -0.611 -18.446 19.322 1.00 54.16 331 MET A CA 1
ATOM 2579 C C . MET A 1 331 ? 0.104 -18.922 18.060 1.00 54.16 331 MET A C 1
ATOM 2581 O O . MET A 1 331 ? -0.505 -19.599 17.235 1.00 54.16 331 MET A O 1
ATOM 2585 N N . VAL A 1 332 ? 1.396 -18.599 17.918 1.00 58.28 332 VAL A N 1
ATOM 2586 C CA . VAL A 1 332 ? 2.245 -19.115 16.833 1.00 58.28 332 VAL A CA 1
ATOM 2587 C C . VAL A 1 332 ? 3.473 -19.788 17.430 1.00 58.28 332 VAL A C 1
ATOM 2589 O O . VAL A 1 332 ? 4.329 -19.140 18.033 1.00 58.28 332 VAL A O 1
ATOM 2592 N N . TYR A 1 333 ? 3.577 -21.094 17.223 1.00 65.88 333 TYR A N 1
ATOM 2593 C CA . TYR A 1 333 ? 4.757 -21.884 17.553 1.00 65.88 333 TYR A CA 1
ATOM 2594 C C . TYR A 1 333 ? 5.650 -21.980 16.324 1.00 65.88 333 TYR A C 1
ATOM 2596 O O . TYR A 1 333 ? 5.148 -22.180 15.221 1.00 65.88 333 TYR A O 1
ATOM 2604 N N . ARG A 1 334 ? 6.968 -21.850 16.500 1.00 60.28 334 ARG A N 1
ATOM 2605 C CA . ARG A 1 334 ? 7.950 -21.888 15.407 1.00 60.28 334 ARG A CA 1
ATOM 2606 C C . ARG A 1 334 ? 9.099 -22.825 15.749 1.00 60.28 334 ARG A C 1
ATOM 2608 O O . ARG A 1 334 ? 9.664 -22.736 16.838 1.00 60.28 334 ARG A O 1
ATOM 2615 N N . ARG A 1 335 ? 9.509 -23.661 14.794 1.00 65.44 335 ARG A N 1
ATOM 2616 C CA . ARG A 1 335 ? 10.715 -24.489 14.911 1.00 65.44 335 ARG A CA 1
ATOM 2617 C C . ARG A 1 335 ? 11.470 -24.543 13.588 1.00 65.44 335 ARG A C 1
ATOM 2619 O O . ARG A 1 335 ? 10.861 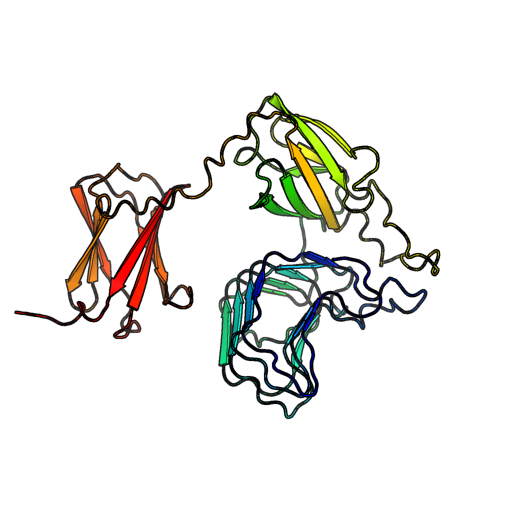-24.712 12.537 1.00 65.44 335 ARG A O 1
ATOM 2626 N N . MET A 1 336 ? 12.797 -24.435 13.648 1.00 48.72 336 MET A N 1
ATOM 2627 C CA . MET A 1 336 ? 13.641 -24.817 12.515 1.00 48.72 336 MET A CA 1
ATOM 2628 C C . MET A 1 336 ? 13.759 -26.336 12.450 1.00 48.72 336 MET A C 1
ATOM 2630 O O . MET A 1 336 ? 14.066 -26.986 13.452 1.00 48.72 336 MET A O 1
ATOM 2634 N N . VAL A 1 337 ? 13.526 -26.886 11.268 1.00 55.50 337 VAL A N 1
ATOM 2635 C CA . VAL A 1 337 ? 13.646 -28.307 10.973 1.00 55.50 337 VAL A CA 1
ATOM 2636 C C . VAL A 1 337 ? 14.658 -28.444 9.843 1.00 55.50 337 VAL A C 1
ATOM 2638 O O . VAL A 1 337 ? 14.461 -27.906 8.757 1.00 55.50 337 VAL A O 1
ATOM 2641 N N . ALA A 1 338 ? 15.760 -29.137 10.115 1.00 46.81 338 ALA A N 1
ATOM 2642 C CA . ALA A 1 338 ? 16.707 -29.531 9.084 1.00 46.81 338 ALA A CA 1
ATOM 2643 C C . ALA A 1 338 ? 16.151 -30.742 8.340 1.00 46.81 338 ALA A C 1
ATOM 2645 O O . ALA A 1 338 ? 15.846 -31.754 8.977 1.00 46.81 338 ALA A O 1
ATOM 2646 N N . SER A 1 339 ? 16.060 -30.665 7.015 1.00 51.69 339 SER A N 1
ATOM 2647 C CA . SER A 1 339 ? 15.779 -31.851 6.200 1.00 51.69 339 SER A CA 1
ATOM 2648 C C . SER A 1 339 ? 16.977 -32.778 6.014 1.00 51.69 339 SER A C 1
ATOM 2650 O O . SER A 1 339 ? 16.846 -33.860 5.461 1.00 51.69 339 SER A O 1
ATOM 2652 N N . GLU A 1 340 ? 18.160 -32.407 6.496 1.00 41.88 340 GLU A N 1
ATOM 2653 C CA . GLU A 1 340 ? 19.289 -33.339 6.548 1.00 41.88 340 GLU A CA 1
ATOM 2654 C C . GLU A 1 340 ? 18.998 -34.498 7.526 1.00 41.88 340 GLU A C 1
ATOM 2656 O O . GLU A 1 340 ? 19.546 -35.585 7.376 1.00 41.88 340 GLU A O 1
ATOM 2661 N N . ASN A 1 341 ? 18.018 -34.320 8.429 1.00 39.84 341 ASN A N 1
ATOM 2662 C CA . ASN A 1 341 ? 17.378 -35.387 9.213 1.00 39.84 341 ASN A CA 1
ATOM 2663 C C . ASN A 1 341 ? 16.197 -36.066 8.480 1.00 39.84 341 ASN A C 1
ATOM 2665 O O . ASN A 1 341 ? 15.419 -36.785 9.106 1.00 39.84 341 ASN A O 1
ATOM 2669 N N . TRP A 1 342 ? 16.005 -35.805 7.182 1.00 45.56 342 TRP A N 1
ATOM 2670 C CA . TRP A 1 342 ? 14.976 -36.414 6.323 1.00 45.56 342 TRP A CA 1
ATOM 2671 C C . TRP A 1 342 ? 15.516 -37.553 5.456 1.00 45.56 342 TRP A C 1
ATOM 2673 O O . TRP A 1 342 ? 14.847 -38.020 4.534 1.00 45.56 342 TRP A O 1
ATOM 2683 N N . ARG A 1 343 ? 16.710 -38.051 5.789 1.00 27.53 343 ARG A N 1
ATOM 2684 C CA . ARG A 1 343 ? 17.237 -39.320 5.291 1.00 27.53 343 ARG A CA 1
ATOM 2685 C C . ARG A 1 343 ? 17.202 -40.367 6.396 1.00 27.53 343 ARG A C 1
ATOM 2687 O O . ARG A 1 343 ? 17.636 -40.108 7.515 1.00 27.53 343 ARG A O 1
ATOM 2694 N N . CYS A 1 344 ? 16.683 -41.543 6.049 1.00 28.66 344 CYS A N 1
ATOM 2695 C CA . CYS A 1 344 ? 16.687 -42.740 6.880 1.00 28.66 344 CYS A CA 1
ATOM 2696 C C . CYS A 1 344 ? 18.081 -43.015 7.462 1.00 28.66 344 CYS A C 1
ATOM 2698 O O . CYS A 1 344 ? 19.043 -43.186 6.715 1.00 28.66 344 CYS A O 1
ATOM 2700 N N . GLY A 1 345 ? 18.158 -43.126 8.785 1.00 26.73 345 GLY A N 1
ATOM 2701 C CA . GLY A 1 345 ? 19.069 -44.057 9.442 1.00 26.73 345 GLY A CA 1
ATOM 2702 C C . GLY A 1 345 ? 18.237 -45.254 9.894 1.00 26.73 345 GLY A C 1
ATOM 2703 O O . GLY A 1 345 ? 17.149 -45.038 10.429 1.00 26.73 345 GLY A O 1
ATOM 2704 N N . ASN A 1 346 ? 18.714 -46.462 9.584 1.00 30.70 346 ASN A N 1
ATOM 2705 C CA . ASN A 1 346 ? 18.101 -47.748 9.942 1.00 30.70 346 ASN A CA 1
ATOM 2706 C C . ASN A 1 346 ? 17.691 -47.852 11.413 1.00 30.70 346 ASN A C 1
ATOM 2708 O O . ASN A 1 346 ? 18.435 -47.316 12.267 1.00 30.70 346 ASN A O 1
#

Secondary structure (DSSP, 8-state):
-BS-SS-SEEE--SSS-EES-EEES-EEE-TTTTSTTT-SS--S-SEEE--SS-EESEEEES-EEE-SSTTSEEEEES-TTT-EEEEEEEES-EEESEEEE-SEEEEEEEES-EEESS-BSS-TTT--SSEEESS---SEEEEEEE-SS-TTEEEEEEEETT--SEEEE--TTTS-TT-EEEEEEGGGTTS--SEEEE--SSEEEETT-SPPPPPTT-TT-S-GGGS-TTSEEEEEEEE-SS-----BTB--B---TTTEEEEEEETTEEEEEE-SSPB-S-EEEEEEETT--EEEEEEE--B-TT-EEEEEPPTT--SSEEEEEEEETTEEEEEEEEGGGGS---

pLDDT: mean 82.51, std 17.53, range [26.73, 98.44]

Foldseek 3Di:
DEQAQAEQADQEDQPDDQEQEEAEQEEYENHNLQAAPRPPAAPGEPEEREYNEAHYNYEAYAYEYDALAQAHHYEEAYDAAAHEHEEYEHELYEDRHAYAYHYHYNDYHHANYAEEHCHYHPDCVVYVRYHYYNHGDDAKDWDWDQDPVALQKIKIKMQGNVLDQWDWADCVLRDPFQFWKFKPWPQCNPDHGPDTDTDDGTDIGGFQPHWHDHDPPHPPSQDDSSTCRSRITMMIMGGPDPPGVPRPQPQPLPQPVPQWDWDDPALFKIKIAGQHAKFAPQKKKFKADPVGHTPDIDGDHTHHHGDIDIDGHDPPDDFAKIWMWIDRPRHIYIDIDGCVSSDDDD

Solvent-accessible surface area (backbone atoms only — not comparable to full-atom values): 18463 Å² total; per-residue (Å²): 88,65,42,23,70,49,46,52,43,74,53,64,38,69,84,58,83,50,61,66,48,76,50,60,65,47,50,32,31,45,20,16,22,37,34,64,84,59,55,63,68,30,86,12,32,27,34,33,44,26,30,71,32,46,35,26,64,31,39,40,32,47,30,38,40,44,55,89,43,29,72,15,37,22,35,33,43,41,28,70,75,78,34,64,23,42,37,40,39,41,32,51,25,42,38,29,14,14,31,43,61,34,30,39,71,74,47,70,48,57,38,60,28,36,42,17,9,63,42,68,42,74,54,60,88,84,36,64,60,44,46,79,38,62,46,69,79,75,50,74,49,79,45,81,42,68,36,92,88,44,76,45,34,32,43,38,40,36,41,24,58,71,48,51,62,57,46,78,41,81,50,72,79,72,47,58,77,64,41,42,36,38,28,21,42,70,54,40,70,85,60,76,59,80,43,71,51,62,41,53,87,59,42,67,47,68,42,50,79,64,70,77,71,61,48,87,96,27,80,73,17,61,45,75,76,60,49,52,46,35,38,37,53,47,34,43,37,34,52,70,51,88,77,56,67,74,58,78,62,52,46,59,66,50,77,54,83,73,31,54,48,81,42,71,78,48,92,50,28,40,31,40,32,31,61,49,72,66,43,72,54,76,20,34,38,35,36,19,40,82,90,64,50,78,77,44,78,44,81,41,60,67,45,47,54,80,38,73,46,79,45,74,56,70,92,82,72,71,85,50,60,32,35,40,36,42,35,41,86,65,41,34,40,61,44,81,44,61,31,80,69,57,56,91,74,134

Mean predicted aligned error: 13.3 Å